Protein AF-A0A7X7GTF4-F1 (afdb_monomer_lite)

Secondary structure (DSSP, 8-state):
------------S---SSS--EEPPEEEEPPEEPPSS-SEEEEEEEEEPSSSS-TT-EEEEEEEEESSSSSS--TTTEEEEEEEEPPPPPPPPPPPPPPSSS-PPPPPPPPPPPPPEEEEEEEEPSSSS-BTBEEEEEEEE-SS-SSS--TTTB-GGG-EEEEPPPTT---EEEEEEE-SS-EETTS--SHHHHHHHHHH-TT--SSS-EEE---BTTTBBS-SSTT-TTGGGG-BS-SSPSS-EEEPTTSS-EEEE--TTS---SSPP-

Radius of gyration: 28.58 Å; chains: 1; bounding box: 75×32×93 Å

Structure (mmCIF, N/CA/C/O backbone):
data_AF-A0A7X7GTF4-F1
#
_entry.id   AF-A0A7X7GTF4-F1
#
loop_
_atom_site.group_PDB
_atom_site.id
_atom_site.type_symbol
_atom_site.label_atom_id
_atom_site.label_alt_id
_atom_site.label_comp_id
_atom_site.label_asym_id
_atom_site.label_entity_id
_atom_site.label_seq_id
_atom_site.pdbx_PDB_ins_code
_atom_site.Cartn_x
_atom_site.Cartn_y
_atom_site.Cartn_z
_atom_site.occupancy
_atom_site.B_iso_or_equiv
_atom_site.auth_seq_id
_atom_site.auth_comp_id
_atom_site.auth_asym_id
_atom_site.auth_atom_id
_atom_site.pdbx_PDB_model_num
ATOM 1 N N . MET A 1 1 ? 23.793 -2.314 -35.930 1.00 30.36 1 MET A N 1
ATOM 2 C CA . MET A 1 1 ? 24.757 -3.286 -35.386 1.00 30.36 1 MET A CA 1
ATOM 3 C C . MET A 1 1 ? 24.961 -2.958 -33.919 1.00 30.36 1 MET A C 1
ATOM 5 O O . MET A 1 1 ? 25.617 -1.978 -33.615 1.00 30.36 1 MET A O 1
ATOM 9 N N . PHE A 1 2 ? 24.317 -3.726 -33.046 1.00 20.95 2 PHE A N 1
ATOM 10 C CA . PHE A 1 2 ? 24.763 -4.007 -31.685 1.00 20.95 2 PHE A CA 1
ATOM 11 C C . PHE A 1 2 ? 24.540 -5.509 -31.538 1.00 20.95 2 PHE A C 1
ATOM 13 O O . PHE A 1 2 ? 23.441 -6.009 -31.774 1.00 20.95 2 PHE A O 1
ATOM 20 N N . GLU A 1 3 ? 25.636 -6.225 -31.338 1.00 23.77 3 GLU A N 1
ATOM 21 C CA . GLU A 1 3 ? 25.703 -7.678 -31.349 1.00 23.77 3 GLU A CA 1
ATOM 22 C C . GLU A 1 3 ? 25.545 -8.156 -29.903 1.00 23.77 3 GLU A C 1
ATOM 24 O O . GLU A 1 3 ? 26.458 -8.017 -29.095 1.00 23.77 3 GLU A O 1
ATOM 29 N N . ALA A 1 4 ? 24.364 -8.670 -29.560 1.00 26.14 4 ALA A N 1
ATOM 30 C CA . ALA A 1 4 ? 24.129 -9.361 -28.298 1.00 26.14 4 ALA A CA 1
ATOM 31 C C . ALA A 1 4 ? 24.465 -10.844 -28.497 1.00 26.14 4 ALA A C 1
ATOM 33 O O . ALA A 1 4 ? 23.614 -11.648 -28.877 1.00 26.14 4 ALA A O 1
ATOM 34 N N . ARG A 1 5 ? 25.732 -11.207 -28.285 1.00 28.05 5 ARG A N 1
ATOM 35 C CA . ARG A 1 5 ? 26.107 -12.604 -28.055 1.00 28.05 5 ARG A CA 1
ATOM 36 C C . ARG A 1 5 ? 25.935 -12.898 -26.569 1.00 28.05 5 ARG A C 1
ATOM 38 O O . ARG A 1 5 ? 26.723 -12.442 -25.755 1.00 28.05 5 ARG A O 1
ATOM 45 N N . ASP A 1 6 ? 24.871 -13.635 -26.279 1.00 36.72 6 ASP A N 1
ATOM 46 C CA . ASP A 1 6 ? 24.746 -14.601 -25.186 1.00 36.72 6 ASP A CA 1
ATOM 47 C C . ASP A 1 6 ? 25.194 -14.144 -23.779 1.00 36.72 6 ASP A C 1
ATOM 49 O O . ASP A 1 6 ? 26.299 -14.421 -23.318 1.00 36.72 6 ASP A O 1
ATOM 53 N N . VAL A 1 7 ? 24.276 -13.490 -23.059 1.00 29.81 7 VAL A N 1
ATOM 54 C CA . VAL A 1 7 ? 24.236 -13.518 -21.588 1.00 29.81 7 VAL A CA 1
ATOM 55 C C . VAL A 1 7 ? 22.776 -13.611 -21.145 1.00 29.81 7 VAL A C 1
ATOM 57 O O . VAL A 1 7 ? 22.054 -12.620 -21.087 1.00 29.81 7 VAL A O 1
ATOM 60 N N . GLY A 1 8 ? 22.334 -14.843 -20.883 1.00 25.78 8 GLY A N 1
ATOM 61 C CA . GLY A 1 8 ? 21.305 -15.141 -19.885 1.00 25.78 8 GLY A CA 1
ATOM 62 C C . GLY A 1 8 ? 19.940 -14.479 -20.076 1.00 25.78 8 GLY A C 1
ATOM 63 O O . GLY A 1 8 ? 19.547 -13.648 -19.274 1.00 25.78 8 GLY A O 1
ATOM 64 N N . ARG A 1 9 ? 19.203 -14.906 -21.108 1.00 29.75 9 ARG A N 1
ATOM 65 C CA . ARG A 1 9 ? 17.731 -15.051 -21.130 1.00 29.75 9 ARG A CA 1
ATOM 66 C C . ARG A 1 9 ? 16.936 -14.038 -20.277 1.00 29.75 9 ARG A C 1
ATOM 68 O O . ARG A 1 9 ? 16.226 -14.406 -19.346 1.00 29.75 9 ARG A O 1
ATOM 75 N N . TRP A 1 10 ? 17.002 -12.773 -20.680 1.00 29.05 10 TRP A N 1
ATOM 76 C CA . TRP A 1 10 ? 16.087 -11.714 -20.265 1.00 29.05 10 TRP A CA 1
ATOM 77 C C . TRP A 1 10 ? 14.745 -11.899 -20.979 1.00 29.05 10 TRP A C 1
ATOM 79 O O . TRP A 1 10 ? 14.624 -11.631 -22.172 1.00 29.05 10 TRP A O 1
ATOM 89 N N . LEU A 1 11 ? 13.731 -12.377 -20.264 1.00 26.45 11 LEU A N 1
ATOM 90 C CA . LEU A 1 11 ? 12.336 -12.322 -20.708 1.00 26.45 11 LEU A CA 1
ATOM 91 C C . LEU A 1 11 ? 11.678 -11.089 -20.077 1.00 26.45 11 LEU A C 1
ATOM 93 O O . LEU A 1 11 ? 10.788 -11.197 -19.244 1.00 26.45 11 LEU A O 1
ATOM 97 N N . ILE A 1 12 ? 12.118 -9.901 -20.495 1.00 33.06 12 ILE A N 1
ATOM 98 C CA . ILE A 1 12 ? 11.185 -8.777 -20.590 1.00 33.06 12 ILE A CA 1
ATOM 99 C C . ILE A 1 12 ? 10.509 -8.983 -21.942 1.00 33.06 12 ILE A C 1
ATOM 101 O O . ILE A 1 12 ? 11.149 -8.865 -22.988 1.00 33.06 12 ILE A O 1
ATOM 105 N N . LEU A 1 13 ? 9.243 -9.400 -21.930 1.00 33.66 13 LEU A N 1
ATOM 106 C CA . LEU A 1 13 ? 8.426 -9.505 -23.136 1.00 33.66 13 LEU A CA 1
ATOM 107 C C . LEU A 1 13 ? 8.271 -8.110 -23.758 1.00 33.66 13 LEU A C 1
ATOM 109 O O . LEU A 1 13 ? 7.337 -7.393 -23.434 1.00 33.66 13 LEU A O 1
ATOM 113 N N . ALA A 1 14 ? 9.206 -7.731 -24.626 1.00 33.34 14 ALA A N 1
ATOM 114 C CA . ALA A 1 14 ? 8.952 -7.167 -25.948 1.00 33.34 14 ALA A CA 1
ATOM 115 C C . ALA A 1 14 ? 10.296 -6.869 -26.634 1.00 33.34 14 ALA A C 1
ATOM 117 O O . ALA A 1 14 ? 10.907 -5.820 -26.433 1.00 33.34 14 ALA A O 1
ATOM 118 N N . SER A 1 15 ? 10.763 -7.787 -27.484 1.00 31.58 15 SER A N 1
ATOM 119 C CA . SER A 1 15 ? 11.813 -7.466 -28.451 1.00 31.58 15 SER A CA 1
ATOM 120 C C . SER A 1 15 ? 11.228 -6.539 -29.523 1.00 31.58 15 SER A C 1
ATOM 122 O O . SER A 1 15 ? 10.494 -6.991 -30.402 1.00 31.58 15 SER A O 1
ATOM 124 N N . TRP A 1 16 ? 11.549 -5.248 -29.464 1.00 49.44 16 TRP A N 1
ATOM 125 C CA . TRP A 1 16 ? 11.202 -4.275 -30.502 1.00 49.44 16 TRP A CA 1
ATOM 126 C C . TRP A 1 16 ? 12.323 -4.188 -31.534 1.00 49.44 16 TRP A C 1
ATOM 128 O O . TRP A 1 16 ? 13.157 -3.287 -31.511 1.00 49.44 16 TRP A O 1
ATOM 138 N N . VAL A 1 17 ? 12.332 -5.142 -32.463 1.00 37.31 17 VAL A N 1
ATOM 139 C CA . VAL A 1 17 ? 13.038 -4.992 -33.739 1.00 37.31 17 VAL A CA 1
ATOM 140 C C . VAL A 1 17 ? 12.077 -5.396 -34.856 1.00 37.31 17 VAL A C 1
ATOM 142 O O . VAL A 1 17 ? 12.054 -6.541 -35.285 1.00 37.31 17 VAL A O 1
ATOM 145 N N . GLY A 1 18 ? 11.276 -4.431 -35.316 1.00 34.94 18 GLY A N 1
ATOM 146 C CA . GLY A 1 18 ? 10.534 -4.509 -36.577 1.00 34.94 18 GLY A CA 1
ATOM 147 C C . GLY A 1 18 ? 9.135 -5.144 -36.524 1.00 34.94 18 GLY A C 1
ATOM 148 O O . GLY A 1 18 ? 8.985 -6.331 -36.279 1.00 34.94 18 GLY A O 1
ATOM 149 N N . VAL A 1 19 ? 8.144 -4.337 -36.927 1.00 35.09 19 VAL A N 1
ATOM 150 C CA . VAL A 1 19 ? 6.783 -4.690 -37.392 1.00 35.09 19 VAL A CA 1
ATOM 151 C C . VAL A 1 19 ? 5.748 -5.113 -36.326 1.00 35.09 19 VAL A C 1
ATOM 153 O O . VAL A 1 19 ? 5.629 -6.275 -35.971 1.00 35.09 19 VAL A O 1
ATOM 156 N N . GLY A 1 20 ? 4.884 -4.168 -35.929 1.00 44.78 20 GLY A N 1
ATOM 157 C CA . GLY A 1 20 ? 3.447 -4.422 -35.714 1.00 44.78 20 GLY A CA 1
ATOM 158 C C . GLY A 1 20 ? 2.994 -5.337 -34.566 1.00 44.78 20 GLY A C 1
ATOM 159 O O . GLY A 1 20 ? 1.867 -5.830 -34.624 1.00 44.78 20 GLY A O 1
ATOM 160 N N . SER A 1 21 ? 3.808 -5.577 -33.541 1.00 44.19 21 SER A N 1
ATOM 161 C CA . SER A 1 21 ? 3.418 -6.447 -32.424 1.00 44.19 21 SER A CA 1
ATOM 162 C C . SER A 1 21 ? 2.367 -5.786 -31.521 1.00 44.19 21 SER A C 1
ATOM 164 O O . SER A 1 21 ? 2.626 -4.762 -30.892 1.00 44.19 21 SER A O 1
ATOM 166 N N . LEU A 1 22 ? 1.178 -6.391 -31.471 1.00 48.50 22 LEU A N 1
ATOM 167 C CA . LEU A 1 22 ? 0.089 -6.088 -30.540 1.00 48.50 22 LEU A CA 1
ATOM 168 C C . LEU A 1 22 ? 0.365 -6.792 -29.205 1.00 48.50 22 LEU A C 1
ATOM 170 O O . LEU A 1 22 ? 0.491 -8.016 -29.179 1.00 48.50 22 LEU A O 1
ATOM 174 N N . GLY A 1 23 ? 0.444 -6.042 -28.108 1.00 56.94 23 GLY A N 1
ATOM 175 C CA . GLY A 1 23 ? 0.658 -6.600 -26.770 1.00 56.94 23 GLY A CA 1
ATOM 176 C C . GLY A 1 23 ? -0.023 -5.770 -25.688 1.00 56.94 23 GLY A C 1
ATOM 177 O O . GLY A 1 23 ? -0.223 -4.569 -25.870 1.00 56.94 23 GLY A O 1
ATOM 178 N N . ALA A 1 24 ? -0.407 -6.421 -24.588 1.00 58.28 24 ALA A N 1
ATOM 179 C CA . ALA A 1 24 ? -0.880 -5.725 -23.397 1.00 58.28 24 ALA A CA 1
ATOM 180 C C . ALA A 1 24 ? 0.289 -4.967 -22.757 1.00 58.28 24 ALA A C 1
ATOM 182 O O . ALA A 1 24 ? 1.406 -5.488 -22.678 1.00 58.28 24 ALA A O 1
ATOM 183 N N . LEU A 1 25 ? 0.033 -3.735 -22.330 1.00 66.00 25 LEU A N 1
ATOM 184 C CA . LEU A 1 25 ? 1.039 -2.883 -21.717 1.00 66.00 25 LEU A CA 1
ATOM 185 C C . LEU A 1 25 ? 1.051 -3.137 -20.210 1.00 66.00 25 LEU A C 1
ATOM 187 O O . LEU A 1 25 ? -0.003 -3.102 -19.581 1.00 66.00 25 LEU A O 1
ATOM 191 N N . ALA A 1 26 ? 2.225 -3.414 -19.641 1.00 78.00 26 ALA A N 1
ATOM 192 C CA . ALA A 1 26 ? 2.364 -3.520 -18.194 1.00 78.00 26 ALA A CA 1
ATOM 193 C C . ALA A 1 26 ? 2.524 -2.120 -17.583 1.00 78.00 26 ALA A C 1
ATOM 195 O O . ALA A 1 26 ? 3.242 -1.286 -18.136 1.00 78.00 26 ALA A O 1
ATOM 196 N N . CYS A 1 27 ? 1.872 -1.868 -16.455 1.00 80.00 27 CYS A N 1
ATOM 197 C CA . CYS A 1 27 ? 1.752 -0.550 -15.839 1.00 80.00 27 CYS A CA 1
ATOM 198 C C . CYS A 1 27 ? 2.078 -0.626 -14.340 1.00 80.00 27 CYS A C 1
ATOM 200 O O . CYS A 1 27 ? 1.449 -1.418 -13.640 1.00 80.00 27 CYS A O 1
ATOM 202 N N . ASP A 1 28 ? 3.023 0.189 -13.857 1.00 77.75 28 ASP A N 1
ATOM 203 C CA . ASP A 1 28 ? 3.412 0.308 -12.439 1.00 77.75 28 ASP A CA 1
ATOM 204 C C . ASP A 1 28 ? 2.766 1.524 -11.769 1.00 77.75 28 ASP A C 1
ATOM 206 O O . ASP A 1 28 ? 2.879 2.628 -12.297 1.00 77.75 28 ASP A O 1
ATOM 210 N N . GLY A 1 29 ? 2.130 1.338 -10.613 1.00 67.06 29 GLY A N 1
ATOM 211 C CA . GLY A 1 29 ? 1.446 2.391 -9.858 1.00 67.06 29 GLY A CA 1
ATOM 212 C C . GLY A 1 29 ? 2.271 2.999 -8.727 1.00 67.06 29 GLY A C 1
ATOM 213 O O . GLY A 1 29 ? 3.091 2.330 -8.113 1.00 67.06 29 GLY A O 1
ATOM 214 N N . GLY A 1 30 ? 2.003 4.258 -8.375 1.00 54.78 30 GLY A N 1
ATOM 215 C CA . GLY A 1 30 ? 2.510 4.873 -7.142 1.00 54.78 30 GLY A CA 1
ATOM 216 C C . GLY A 1 30 ? 2.162 4.048 -5.892 1.00 54.78 30 GLY A C 1
ATOM 217 O O . GLY A 1 30 ? 1.051 3.525 -5.779 1.00 54.78 30 GLY A O 1
ATOM 218 N N . GLY A 1 31 ? 3.135 3.905 -4.985 1.00 54.25 31 GLY A N 1
ATOM 219 C CA . GLY A 1 31 ? 3.074 2.973 -3.855 1.00 54.25 31 GLY A CA 1
ATOM 220 C C . GLY A 1 31 ? 2.423 3.522 -2.587 1.00 54.25 31 GLY A C 1
ATOM 221 O O . GLY A 1 31 ? 2.340 4.733 -2.386 1.00 54.25 31 GLY A O 1
ATOM 222 N N . SER A 1 32 ? 1.998 2.601 -1.724 1.00 48.91 32 SER A N 1
ATOM 223 C CA . SER A 1 32 ? 1.589 2.862 -0.338 1.00 48.91 32 SER A CA 1
ATOM 224 C C . SER A 1 32 ? 2.811 2.792 0.592 1.00 48.91 32 SER A C 1
ATOM 226 O O . SER A 1 32 ? 3.724 2.002 0.347 1.00 48.91 32 SER A O 1
ATOM 228 N N . THR A 1 33 ? 2.845 3.615 1.644 1.00 42.22 33 THR A N 1
ATOM 229 C CA . THR A 1 33 ? 3.921 3.633 2.650 1.00 42.22 33 THR A CA 1
ATOM 230 C C . THR A 1 33 ? 3.725 2.513 3.676 1.00 42.22 33 THR A C 1
ATOM 232 O O . THR A 1 33 ? 2.715 2.515 4.377 1.00 42.22 33 THR A O 1
ATOM 235 N N . ALA A 1 34 ? 4.678 1.594 3.803 1.00 47.09 34 ALA A N 1
ATOM 236 C CA . ALA A 1 34 ? 4.890 0.811 5.019 1.00 47.09 34 ALA A CA 1
ATOM 237 C C . ALA A 1 34 ? 5.932 1.529 5.900 1.00 47.09 34 ALA A C 1
ATOM 239 O O . ALA A 1 34 ? 6.683 2.373 5.412 1.00 47.09 34 ALA A O 1
ATOM 240 N N . GLY A 1 35 ? 5.932 1.256 7.206 1.00 46.19 35 GLY A N 1
ATOM 241 C CA . GLY A 1 35 ? 6.913 1.830 8.132 1.00 46.19 35 GLY A CA 1
ATOM 242 C C . GLY A 1 35 ? 8.334 1.348 7.819 1.00 46.19 35 GLY A C 1
ATOM 243 O O . GLY A 1 35 ? 8.526 0.199 7.434 1.00 46.19 35 GLY A O 1
ATOM 244 N N . ASP A 1 36 ? 9.325 2.224 7.994 1.00 41.84 36 ASP A N 1
ATOM 245 C CA . ASP A 1 36 ? 10.739 2.027 7.617 1.00 41.84 36 ASP A CA 1
ATOM 246 C C . ASP A 1 36 ? 11.521 1.000 8.481 1.00 41.84 36 ASP A C 1
ATOM 248 O O . ASP A 1 36 ? 12.741 0.876 8.350 1.00 41.84 36 ASP A O 1
ATOM 252 N N . ASP A 1 37 ? 10.851 0.236 9.346 1.00 50.00 37 ASP A N 1
ATOM 253 C CA . ASP A 1 37 ? 11.477 -0.595 10.381 1.00 50.00 37 ASP A CA 1
ATOM 254 C C . ASP A 1 37 ? 11.196 -2.097 10.171 1.00 50.00 37 ASP A C 1
ATOM 256 O O . ASP A 1 37 ? 10.123 -2.496 9.723 1.00 50.00 37 ASP A O 1
ATOM 260 N N . ARG A 1 38 ? 12.164 -2.957 10.523 1.00 56.12 38 ARG A N 1
ATOM 261 C CA . ARG A 1 38 ? 11.975 -4.419 10.593 1.00 56.12 38 ARG A CA 1
ATOM 262 C C . ARG A 1 38 ? 11.149 -4.763 11.836 1.00 56.12 38 ARG A C 1
ATOM 264 O O . ARG A 1 38 ? 11.496 -4.288 12.912 1.00 56.12 38 ARG A O 1
ATOM 271 N N . GLY A 1 39 ? 10.135 -5.616 11.698 1.00 58.69 39 GLY A N 1
ATOM 272 C CA . GLY A 1 39 ? 9.408 -6.183 12.839 1.00 58.69 39 GLY A CA 1
ATOM 273 C C . GLY A 1 39 ? 7.946 -6.492 12.539 1.00 58.69 39 GLY A C 1
ATOM 274 O O . GLY A 1 39 ? 7.325 -5.818 11.718 1.00 58.69 39 GLY A O 1
ATOM 275 N N . ALA A 1 40 ? 7.389 -7.518 13.182 1.00 66.06 40 ALA A N 1
ATOM 276 C CA . ALA A 1 40 ? 5.951 -7.776 13.119 1.00 66.06 40 ALA A CA 1
ATOM 277 C C . ALA A 1 40 ? 5.207 -6.660 13.865 1.00 66.06 40 ALA A C 1
ATOM 279 O O . ALA A 1 40 ? 5.650 -6.235 14.927 1.00 66.06 40 ALA A O 1
ATOM 280 N N . ALA A 1 41 ? 4.088 -6.173 13.336 1.00 77.00 41 ALA A N 1
ATOM 281 C CA . ALA A 1 41 ? 3.225 -5.284 14.094 1.00 77.00 41 ALA A CA 1
ATOM 282 C C . ALA A 1 41 ? 2.613 -6.073 15.248 1.00 77.00 41 ALA A C 1
ATOM 284 O O . ALA A 1 41 ? 1.871 -7.034 15.033 1.00 77.00 41 ALA A O 1
ATOM 285 N N . LEU A 1 42 ? 2.927 -5.655 16.468 1.00 80.50 42 LEU A N 1
ATOM 286 C CA . LEU A 1 42 ? 2.328 -6.191 17.673 1.00 80.50 42 LEU A CA 1
ATOM 287 C C . LEU A 1 42 ? 1.385 -5.171 18.285 1.00 80.50 42 LEU A C 1
ATOM 289 O O . LEU A 1 42 ? 1.566 -3.952 18.193 1.00 80.50 42 LEU A O 1
ATOM 293 N N . LEU A 1 43 ? 0.363 -5.714 18.930 1.00 84.62 43 LEU A N 1
ATOM 294 C CA . LEU A 1 43 ? -0.637 -4.961 19.653 1.00 84.62 43 LEU A CA 1
ATOM 295 C C . LEU A 1 43 ? -0.761 -5.528 21.055 1.00 84.62 43 LEU A C 1
ATOM 297 O O . LEU A 1 43 ? -0.868 -6.738 21.244 1.00 84.62 43 LEU A O 1
ATOM 301 N N . ALA A 1 44 ? -0.793 -4.626 22.026 1.00 81.94 44 ALA A N 1
ATOM 302 C CA . ALA A 1 44 ? -1.106 -4.946 23.404 1.00 81.94 44 ALA A CA 1
ATOM 303 C C . ALA A 1 44 ? -2.287 -4.089 23.851 1.00 81.94 44 ALA A C 1
ATOM 305 O O . ALA A 1 44 ? -2.260 -2.861 23.743 1.00 81.94 44 ALA A O 1
ATOM 306 N N . SER A 1 45 ? -3.321 -4.739 24.371 1.00 82.19 45 SER A N 1
ATOM 307 C CA . SER A 1 45 ? -4.493 -4.079 24.933 1.00 82.19 45 SER A CA 1
ATOM 308 C C . SER A 1 45 ? -4.566 -4.359 26.433 1.00 82.19 45 SER A C 1
ATOM 310 O O . SER A 1 45 ? -4.549 -5.522 26.837 1.00 82.19 45 SER A O 1
ATOM 312 N N . GLU A 1 46 ? -4.694 -3.319 27.253 1.00 85.12 46 GLU A N 1
ATOM 313 C CA . GLU A 1 46 ? -4.883 -3.438 28.703 1.00 85.12 46 GLU A CA 1
ATOM 314 C C . GLU A 1 46 ? -6.076 -2.604 29.185 1.00 85.12 46 GLU A C 1
ATOM 316 O O . GLU A 1 46 ? -6.291 -1.479 28.729 1.00 85.12 46 GLU A O 1
ATOM 321 N N . ALA A 1 47 ? -6.864 -3.164 30.103 1.00 80.56 47 ALA A N 1
ATOM 322 C CA . ALA A 1 47 ? -7.948 -2.429 30.740 1.00 80.56 47 ALA A CA 1
ATOM 323 C C . ALA A 1 47 ? -7.370 -1.357 31.678 1.00 80.56 47 ALA A C 1
ATOM 325 O O . ALA A 1 47 ? -6.409 -1.601 32.412 1.00 80.56 47 ALA A O 1
ATOM 326 N N . ILE A 1 48 ? -7.964 -0.167 31.657 1.00 84.69 48 ILE A N 1
ATOM 327 C CA . ILE A 1 48 ? -7.662 0.931 32.572 1.00 84.69 48 ILE A CA 1
ATOM 328 C C . ILE A 1 48 ? -8.720 0.921 33.670 1.00 84.69 48 ILE A C 1
ATOM 330 O O . ILE A 1 48 ? -9.904 1.122 33.406 1.00 84.69 48 ILE A O 1
ATOM 334 N N . GLU A 1 49 ? -8.284 0.726 34.909 1.00 84.94 49 GLU A N 1
ATOM 335 C CA . GLU A 1 49 ? -9.158 0.838 36.076 1.00 84.94 49 GLU A CA 1
ATOM 336 C C . GLU A 1 49 ? -9.648 2.285 36.280 1.00 84.94 49 GLU A C 1
ATOM 338 O O . GLU A 1 49 ? -8.921 3.233 35.949 1.00 84.94 49 GLU A O 1
ATOM 343 N N . PRO A 1 50 ? -10.845 2.485 36.866 1.00 84.81 50 PRO A N 1
ATOM 344 C CA . PRO A 1 50 ? -11.338 3.807 37.236 1.00 84.81 50 PRO A CA 1
ATOM 345 C C . PRO A 1 50 ? -10.313 4.606 38.048 1.00 84.81 50 PRO A C 1
ATOM 347 O O . PRO A 1 50 ? -9.823 4.162 39.090 1.00 84.81 50 PRO A O 1
ATOM 350 N N . GLY A 1 51 ? -9.980 5.805 37.577 1.00 83.88 51 GLY A N 1
ATOM 351 C CA . GLY A 1 51 ? -8.939 6.618 38.188 1.00 83.88 51 GLY A CA 1
ATOM 352 C C . GLY A 1 51 ? -8.634 7.905 37.431 1.00 83.88 51 GLY A C 1
ATOM 353 O O . GLY A 1 51 ? -9.453 8.429 36.686 1.00 83.88 51 GLY A O 1
ATOM 354 N N . ALA A 1 52 ? -7.428 8.434 37.646 1.00 85.19 52 ALA A N 1
ATOM 355 C CA . ALA A 1 52 ? -7.026 9.740 37.120 1.00 85.19 52 ALA A CA 1
ATOM 356 C C . ALA A 1 52 ? -6.936 9.797 35.583 1.00 85.19 52 ALA A C 1
ATOM 358 O O . ALA A 1 52 ? -7.091 10.874 35.016 1.00 85.19 52 ALA A O 1
ATOM 359 N N . THR A 1 53 ? -6.678 8.663 34.923 1.00 85.44 53 THR A N 1
ATOM 360 C CA . THR A 1 53 ? -6.614 8.574 33.454 1.00 85.44 53 THR A CA 1
ATOM 361 C C . THR A 1 53 ? -8.008 8.491 32.839 1.00 85.44 53 THR A C 1
ATOM 363 O O . THR A 1 53 ? -8.312 9.245 31.923 1.00 85.44 53 THR A O 1
ATOM 366 N N . CYS A 1 54 ? -8.853 7.599 33.363 1.00 81.88 54 CYS A N 1
ATOM 367 C CA . CYS A 1 54 ? -10.247 7.449 32.961 1.00 81.88 54 CYS A CA 1
ATOM 368 C C . CYS A 1 54 ? -11.115 7.307 34.214 1.00 81.88 54 CYS A C 1
ATOM 370 O O . CYS A 1 54 ? -10.981 6.330 34.953 1.00 81.88 54 CYS A O 1
ATOM 372 N N . SER A 1 55 ? -12.012 8.262 34.456 1.00 84.31 55 SER A N 1
ATOM 373 C CA . SER A 1 55 ? -12.847 8.327 35.665 1.00 84.31 55 SER A CA 1
ATOM 374 C C . SER A 1 55 ? -13.797 7.135 35.815 1.00 84.31 55 SER A C 1
ATOM 376 O O . SER A 1 55 ? -14.022 6.678 36.932 1.00 84.31 55 SER A O 1
ATOM 378 N N . ALA A 1 56 ? -14.287 6.587 34.701 1.00 79.44 56 ALA A N 1
ATOM 379 C CA . ALA A 1 56 ? -15.127 5.387 34.639 1.00 79.44 56 ALA A CA 1
ATOM 380 C C . ALA A 1 56 ? -14.365 4.135 34.148 1.00 79.44 56 ALA A C 1
ATOM 382 O O . ALA A 1 56 ? -14.966 3.165 33.682 1.00 79.44 56 ALA A O 1
ATOM 383 N N . GLY A 1 57 ? -13.031 4.159 34.225 1.00 81.69 57 GLY A N 1
ATOM 384 C CA . GLY A 1 57 ? -12.181 3.153 33.594 1.00 81.69 57 GLY A CA 1
ATOM 385 C C . GLY A 1 57 ? -12.208 3.255 32.066 1.00 81.69 57 GLY A C 1
ATOM 386 O O . GLY A 1 57 ? -12.793 4.178 31.492 1.00 81.69 57 GLY A O 1
ATOM 387 N N . GLY A 1 58 ? -11.524 2.342 31.393 1.00 82.12 58 GLY A N 1
ATOM 388 C CA . GLY A 1 58 ? -11.386 2.379 29.943 1.00 82.12 58 GLY A CA 1
ATOM 389 C C . GLY A 1 58 ? -10.458 1.298 29.409 1.00 82.12 58 GLY A C 1
ATOM 390 O O . GLY A 1 58 ? -10.199 0.302 30.079 1.00 82.12 58 GLY A O 1
ATOM 391 N N . GLN A 1 59 ? -9.915 1.523 28.220 1.00 83.94 59 GLN A N 1
ATOM 392 C CA . GLN A 1 59 ? -8.983 0.636 27.539 1.00 83.94 59 GLN A CA 1
ATOM 393 C C . GLN A 1 59 ? -7.766 1.432 27.054 1.00 83.94 59 GLN A C 1
ATOM 395 O O . GLN A 1 59 ? -7.908 2.494 26.447 1.00 83.94 59 GLN A O 1
ATOM 400 N N . ARG A 1 60 ? -6.558 0.911 27.283 1.00 84.12 60 ARG A N 1
ATOM 401 C CA . ARG A 1 60 ? -5.331 1.371 26.625 1.00 84.12 60 ARG A CA 1
ATOM 402 C C . ARG A 1 60 ? -4.947 0.367 25.550 1.00 84.12 60 ARG A C 1
ATOM 404 O O . ARG A 1 60 ? -4.903 -0.838 25.803 1.00 84.12 60 ARG A O 1
ATOM 411 N N . VAL A 1 61 ? -4.634 0.871 24.364 1.00 84.62 61 VAL A N 1
ATOM 412 C CA . VAL A 1 61 ? -4.079 0.086 23.264 1.00 84.62 61 VAL A CA 1
ATOM 413 C C . VAL A 1 61 ? -2.729 0.661 22.896 1.00 84.62 61 VAL A C 1
ATOM 415 O O . VAL A 1 61 ? -2.601 1.859 22.651 1.00 84.62 61 VAL A O 1
ATOM 418 N N . ARG A 1 62 ? -1.727 -0.206 22.853 1.00 86.81 62 ARG A N 1
ATOM 419 C CA . ARG A 1 62 ? -0.389 0.109 22.371 1.00 86.81 62 ARG A CA 1
ATOM 420 C C . ARG A 1 62 ? -0.138 -0.689 21.108 1.00 86.81 62 ARG A C 1
ATOM 422 O O . ARG A 1 62 ? -0.430 -1.884 21.072 1.00 86.81 62 ARG A O 1
ATOM 429 N N . ALA A 1 63 ? 0.393 -0.018 20.097 1.00 83.44 63 ALA A N 1
ATOM 430 C CA . ALA A 1 63 ? 0.846 -0.630 18.864 1.00 83.44 63 ALA A CA 1
ATOM 431 C C . ALA A 1 63 ? 2.316 -0.304 18.642 1.00 83.44 63 ALA A C 1
ATOM 433 O O . ALA A 1 63 ? 2.781 0.805 18.928 1.00 83.44 63 ALA A O 1
ATOM 434 N N . GLY A 1 64 ? 3.040 -1.269 18.106 1.00 81.75 64 GLY A N 1
ATOM 435 C CA . GLY A 1 64 ? 4.446 -1.116 17.788 1.00 81.75 64 GLY A CA 1
ATOM 436 C C . GLY A 1 64 ? 4.928 -2.217 16.868 1.00 81.75 64 GLY A C 1
ATOM 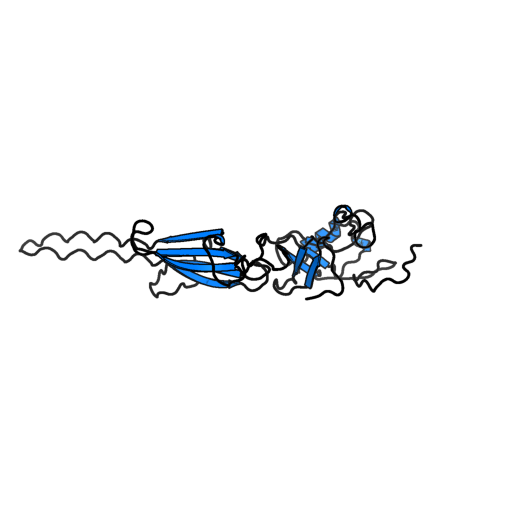437 O O . GLY A 1 64 ? 4.145 -3.049 16.414 1.00 81.75 64 GLY A O 1
ATOM 438 N N . LEU A 1 65 ? 6.219 -2.184 16.570 1.00 78.69 65 LEU A N 1
ATOM 439 C CA . LEU A 1 65 ? 6.879 -3.209 15.773 1.00 78.69 65 LEU A CA 1
ATOM 440 C C . LEU A 1 65 ? 7.784 -4.017 16.695 1.00 78.69 65 LEU A C 1
ATOM 442 O O . LEU A 1 65 ? 8.603 -3.414 17.379 1.00 78.69 65 LEU A O 1
ATOM 446 N N . ASP A 1 66 ? 7.666 -5.339 16.640 1.00 82.12 66 ASP A N 1
ATOM 447 C CA . ASP A 1 66 ? 8.573 -6.298 17.270 1.00 82.12 66 ASP A CA 1
ATOM 448 C C . ASP A 1 66 ? 9.936 -6.241 16.581 1.00 82.12 66 ASP A C 1
ATOM 450 O O . ASP A 1 66 ? 10.223 -6.967 15.621 1.00 82.12 66 ASP A O 1
ATOM 454 N N . ARG A 1 67 ? 10.752 -5.279 17.000 1.00 78.50 67 ARG A N 1
ATOM 455 C CA . ARG A 1 67 ? 12.064 -5.009 16.415 1.00 78.50 67 ARG A CA 1
ATOM 456 C C . ARG A 1 67 ? 13.069 -6.065 16.841 1.00 78.50 67 ARG A C 1
ATOM 458 O O . ARG A 1 67 ? 14.057 -6.277 16.129 1.00 78.50 67 ARG A O 1
ATOM 465 N N . ASN A 1 68 ? 12.859 -6.681 18.001 1.00 80.00 68 ASN A N 1
ATOM 466 C CA . ASN A 1 68 ? 13.792 -7.634 18.583 1.00 80.00 68 ASN A CA 1
ATOM 467 C C . ASN A 1 68 ? 13.467 -9.106 18.217 1.00 80.00 68 ASN A C 1
ATOM 469 O O . ASN A 1 68 ? 14.360 -9.958 18.289 1.00 80.00 68 ASN A O 1
ATOM 473 N N . GLY A 1 69 ? 12.258 -9.373 17.715 1.00 78.75 69 GLY A N 1
ATOM 474 C CA . GLY A 1 69 ? 11.788 -10.658 17.201 1.00 78.75 69 GLY A CA 1
ATOM 475 C C . GLY A 1 69 ? 11.361 -11.662 18.274 1.00 78.75 69 GLY A C 1
ATOM 476 O O . GLY A 1 69 ? 11.424 -12.868 18.008 1.00 78.75 69 GLY A O 1
ATOM 477 N N . ASP A 1 70 ? 11.003 -11.217 19.477 1.00 83.88 70 ASP A N 1
ATOM 478 C CA . ASP A 1 70 ? 10.618 -12.083 20.596 1.00 83.88 70 ASP A CA 1
ATOM 479 C C . ASP A 1 70 ? 9.102 -12.295 20.744 1.00 83.88 70 ASP A C 1
ATOM 481 O O . ASP A 1 70 ? 8.674 -13.058 21.614 1.00 83.88 70 ASP A O 1
ATOM 485 N N . ALA A 1 71 ? 8.314 -11.725 19.828 1.00 81.44 71 ALA A N 1
ATOM 486 C CA . ALA A 1 71 ? 6.861 -11.809 19.765 1.00 81.44 71 ALA A CA 1
ATOM 487 C C . ALA A 1 71 ? 6.118 -11.166 20.953 1.00 81.44 71 ALA A C 1
ATOM 489 O O . ALA A 1 71 ? 4.930 -11.446 21.151 1.00 81.44 71 ALA A O 1
ATOM 490 N N . GLU A 1 72 ? 6.766 -10.279 21.710 1.00 85.75 72 GLU A N 1
ATOM 491 C CA . GLU A 1 72 ? 6.136 -9.458 22.745 1.00 85.75 72 GLU A CA 1
ATOM 492 C C . GLU A 1 72 ? 6.296 -7.965 22.429 1.00 85.75 72 GLU A C 1
ATOM 494 O O . GLU A 1 72 ? 7.329 -7.539 21.943 1.00 85.75 72 GLU A O 1
ATOM 499 N N . LEU A 1 73 ? 5.270 -7.145 22.705 1.00 86.38 73 LEU A N 1
ATOM 500 C CA . LEU A 1 73 ? 5.376 -5.692 22.525 1.00 86.38 73 LEU A CA 1
ATOM 501 C C . LEU A 1 73 ? 5.966 -5.057 23.789 1.00 86.38 73 LEU A C 1
ATOM 503 O O . LEU A 1 73 ? 5.245 -4.894 24.782 1.00 86.38 73 LEU A O 1
ATOM 507 N N . GLN A 1 74 ? 7.241 -4.665 23.760 1.00 89.00 74 GLN A N 1
ATOM 508 C CA . GLN A 1 74 ? 7.855 -3.932 24.876 1.00 89.00 74 GLN A CA 1
ATOM 509 C C . GLN A 1 74 ? 7.661 -2.415 24.761 1.00 89.00 74 GLN A C 1
ATOM 511 O O . GLN A 1 74 ? 7.318 -1.881 23.709 1.00 89.00 74 GLN A O 1
ATOM 516 N N . GLU A 1 75 ? 7.883 -1.690 25.864 1.00 85.38 75 GLU A N 1
ATOM 517 C CA . GLU A 1 75 ? 7.665 -0.235 25.931 1.00 85.38 75 GLU A CA 1
ATOM 518 C C . GLU A 1 75 ? 8.508 0.567 24.928 1.00 85.38 75 GLU A C 1
ATOM 520 O O . GLU A 1 75 ? 8.050 1.596 24.437 1.00 85.38 75 GLU A O 1
ATOM 525 N N . ASP A 1 76 ? 9.716 0.111 24.599 1.00 83.81 76 ASP A N 1
ATOM 526 C CA . ASP A 1 76 ? 10.598 0.755 23.619 1.00 83.81 76 ASP A CA 1
ATOM 527 C C . ASP A 1 76 ? 10.209 0.471 22.158 1.00 83.81 76 ASP A C 1
ATOM 529 O O . ASP A 1 76 ? 10.671 1.147 21.231 1.00 83.81 76 ASP A O 1
ATOM 533 N N . GLU A 1 77 ? 9.310 -0.482 21.942 1.00 85.19 77 GLU A N 1
ATOM 534 C CA . GLU A 1 77 ? 8.779 -0.840 20.631 1.00 85.19 77 GLU A CA 1
ATOM 535 C C . GLU A 1 77 ? 7.475 -0.114 20.289 1.00 85.19 77 GLU A C 1
ATOM 537 O O . GLU A 1 77 ? 7.106 -0.021 19.114 1.00 85.19 77 GLU A O 1
ATOM 542 N N . VAL A 1 78 ? 6.810 0.465 21.294 1.00 86.12 78 VAL A N 1
ATOM 543 C CA . VAL A 1 78 ? 5.553 1.203 21.141 1.00 86.12 78 VAL A CA 1
ATOM 544 C C . VAL A 1 78 ? 5.773 2.459 20.300 1.00 86.12 78 VAL A C 1
ATOM 546 O O . VAL A 1 78 ? 6.510 3.373 20.673 1.00 86.12 78 VAL A O 1
ATOM 549 N N . THR A 1 79 ? 5.089 2.534 19.162 1.00 77.00 79 THR A N 1
ATOM 550 C CA . THR A 1 79 ? 5.083 3.711 18.280 1.00 77.00 79 THR A CA 1
ATOM 551 C C . THR A 1 79 ? 3.763 4.471 18.338 1.00 77.00 79 THR A C 1
ATOM 553 O O . THR A 1 79 ? 3.721 5.652 17.987 1.00 77.00 79 THR A O 1
ATOM 556 N N . GLN A 1 80 ? 2.693 3.820 18.797 1.00 76.69 80 GLN A N 1
ATOM 557 C CA . GLN A 1 80 ? 1.372 4.412 18.959 1.00 76.69 80 GLN A CA 1
ATOM 558 C C . GLN A 1 80 ? 0.741 3.957 20.272 1.00 76.69 80 GLN A C 1
ATOM 560 O O . GLN A 1 80 ? 0.795 2.782 20.633 1.00 76.69 80 GLN A O 1
ATOM 565 N N . GLU A 1 81 ? 0.091 4.891 20.958 1.00 84.81 81 GLU A N 1
ATOM 566 C CA . GLU A 1 81 ? -0.715 4.617 22.142 1.00 84.81 81 GLU A CA 1
ATOM 567 C C . GLU A 1 81 ? -2.050 5.350 22.022 1.00 84.81 81 GLU A C 1
ATOM 569 O O . GLU A 1 81 ? -2.097 6.536 21.686 1.00 84.81 81 GLU A O 1
ATOM 574 N N . ILE A 1 82 ? -3.135 4.634 22.301 1.00 81.81 82 ILE A N 1
ATOM 575 C CA . ILE A 1 82 ? -4.499 5.151 22.301 1.00 81.81 82 ILE A CA 1
ATOM 576 C C . ILE A 1 82 ? -5.121 4.807 23.648 1.00 81.81 82 ILE A C 1
ATOM 578 O O . ILE A 1 82 ? -5.080 3.660 24.092 1.00 81.81 82 ILE A O 1
ATOM 582 N N . VAL A 1 83 ? -5.719 5.806 24.288 1.00 83.06 83 VAL A N 1
ATOM 583 C CA . VAL A 1 83 ? -6.489 5.642 25.521 1.00 83.06 83 VAL A CA 1
ATOM 584 C C . VAL A 1 83 ? -7.948 5.958 25.219 1.00 83.06 83 VAL A C 1
ATOM 586 O O . VAL A 1 83 ? -8.272 7.065 24.791 1.00 83.06 83 VAL A O 1
ATOM 589 N N . LEU A 1 84 ? -8.815 4.977 25.447 1.00 78.69 84 LEU A N 1
ATOM 590 C CA . LEU A 1 84 ? -10.263 5.055 25.283 1.00 78.69 84 LEU A CA 1
ATOM 591 C C . LEU A 1 84 ? -10.887 5.023 26.675 1.00 78.69 84 LEU A C 1
ATOM 593 O O . LEU A 1 84 ? -10.767 4.022 27.373 1.00 78.69 84 LEU A O 1
ATOM 597 N N . CYS A 1 85 ? -11.534 6.104 27.099 1.00 81.31 85 CYS A N 1
ATOM 598 C CA . CYS A 1 85 ? -12.243 6.133 28.378 1.00 81.31 85 CYS A CA 1
ATOM 599 C C . CYS A 1 85 ? -13.730 5.816 28.186 1.00 81.31 85 CYS A C 1
ATOM 601 O O . CYS A 1 85 ? -14.323 6.213 27.182 1.00 81.31 85 CYS A O 1
ATOM 603 N N . ASN A 1 86 ? -14.329 5.132 29.161 1.00 76.81 86 ASN A N 1
ATOM 604 C CA . ASN A 1 86 ? -15.771 4.890 29.192 1.00 76.81 86 ASN A CA 1
ATOM 605 C C . ASN A 1 86 ? -16.543 6.178 29.512 1.00 76.81 86 ASN A C 1
ATOM 607 O O . ASN A 1 86 ? -16.020 7.082 30.171 1.00 76.81 86 ASN A O 1
ATOM 611 N N . GLY A 1 87 ? -17.806 6.235 29.079 1.00 68.50 87 GLY A N 1
ATOM 612 C CA . GLY A 1 87 ? -18.726 7.301 29.470 1.00 68.50 87 GLY A CA 1
ATOM 613 C C . GLY A 1 87 ? -19.014 7.267 30.972 1.00 68.50 87 GLY A C 1
ATOM 614 O O . GLY A 1 87 ? -19.242 6.202 31.545 1.00 68.50 87 GLY A O 1
ATOM 615 N N . GLU A 1 88 ? -19.004 8.436 31.616 1.00 72.62 88 GLU A N 1
ATOM 616 C CA . GLU A 1 88 ? -19.415 8.545 33.016 1.00 72.62 88 GLU A CA 1
ATOM 617 C C . GLU A 1 88 ? -20.898 8.189 33.169 1.00 72.62 88 GLU A C 1
ATOM 619 O O . GLU A 1 88 ? -21.717 8.445 32.283 1.00 72.62 88 GLU A O 1
ATOM 624 N N . GLU A 1 89 ? -21.253 7.604 34.312 1.00 66.19 89 GLU A N 1
ATOM 625 C CA . GLU A 1 89 ? -22.651 7.397 34.671 1.00 66.19 89 GLU A CA 1
ATOM 626 C C . GLU A 1 89 ? -23.380 8.746 34.698 1.00 66.19 89 GLU A C 1
ATOM 628 O O . GLU A 1 89 ? -22.907 9.705 35.316 1.00 66.19 89 GLU A O 1
ATOM 633 N N . GLY A 1 90 ? -24.535 8.828 34.028 1.00 61.56 90 GLY A N 1
ATOM 634 C CA . GLY A 1 90 ? -25.342 10.043 34.040 1.00 61.56 90 GLY A CA 1
ATOM 635 C C . GLY A 1 90 ? -25.707 10.458 35.473 1.00 61.56 90 GLY A C 1
ATOM 636 O O . GLY A 1 90 ? -25.872 9.596 36.343 1.00 61.56 90 GLY A O 1
ATOM 637 N N . PRO A 1 91 ? -25.856 11.767 35.753 1.00 63.00 91 PRO A N 1
ATOM 638 C CA . PRO A 1 91 ? -26.223 12.225 37.086 1.00 63.00 91 PRO A CA 1
ATOM 639 C C . PRO A 1 91 ? -27.516 11.543 37.541 1.00 63.00 91 PRO A C 1
ATOM 641 O O . PRO A 1 91 ? -28.466 11.407 36.768 1.00 63.00 91 PRO A O 1
ATOM 644 N N . GLN A 1 92 ? -27.552 11.127 38.809 1.00 62.66 92 GLN A N 1
ATOM 645 C CA . GLN A 1 92 ? -28.763 10.590 39.419 1.00 62.66 92 GLN A CA 1
ATOM 646 C C . GLN A 1 92 ? -29.909 11.595 39.237 1.00 62.66 92 GLN A C 1
ATOM 648 O O . GLN A 1 92 ? -29.738 12.789 39.509 1.00 62.66 92 GLN A O 1
ATOM 653 N N . GLY A 1 93 ? -31.073 11.122 38.775 1.00 61.19 93 GLY A N 1
ATOM 654 C CA . GLY A 1 93 ? -32.256 11.967 38.662 1.00 61.19 93 GLY A CA 1
ATOM 655 C C . GLY A 1 93 ? -32.575 12.632 40.003 1.00 61.19 93 GLY A C 1
ATOM 656 O O . GLY A 1 93 ? -32.407 12.023 41.062 1.00 61.19 93 GLY A O 1
ATOM 657 N N . SER A 1 94 ? -33.024 13.889 39.970 1.00 57.88 94 SER A N 1
ATOM 658 C CA . SER A 1 94 ? -33.458 14.595 41.180 1.00 57.88 94 SER A CA 1
ATOM 659 C C . SER A 1 94 ? -34.479 13.754 41.948 1.00 57.88 94 SER A C 1
ATOM 661 O O . SER A 1 94 ? -35.363 13.153 41.332 1.00 57.88 94 SER A O 1
ATOM 663 N N . SER A 1 95 ? -34.373 13.718 43.279 1.00 64.75 95 SER A N 1
ATOM 664 C CA . SER A 1 95 ? -35.393 13.103 44.130 1.00 64.75 95 SER A CA 1
ATOM 665 C C . SER A 1 95 ? -36.769 13.701 43.826 1.00 64.75 95 SER A C 1
ATOM 667 O O . SER A 1 95 ? -36.891 14.901 43.563 1.00 64.75 95 SER A O 1
ATOM 669 N N . GLY A 1 96 ? -37.805 12.859 43.824 1.00 57.91 96 GLY A N 1
ATOM 670 C CA . GLY A 1 96 ? -39.179 13.334 43.666 1.00 57.91 96 GLY A CA 1
ATOM 671 C C . GLY A 1 96 ? -39.561 14.312 44.782 1.00 57.91 96 GLY A C 1
ATOM 672 O O . GLY A 1 96 ? -39.044 14.222 45.898 1.00 57.91 96 GLY A O 1
ATOM 673 N N . GLU A 1 97 ? -40.466 15.254 44.497 1.00 64.31 97 GLU A N 1
ATOM 674 C CA . GLU A 1 97 ? -41.008 16.138 45.536 1.00 64.31 97 GLU A CA 1
ATOM 675 C C . GLU A 1 97 ? -41.633 15.300 46.673 1.00 64.31 97 GLU A C 1
ATOM 677 O O . GLU A 1 97 ? -42.363 14.344 46.390 1.00 64.31 97 GLU A O 1
ATOM 682 N N . PRO A 1 98 ? -41.382 15.633 47.956 1.00 63.53 98 PRO A N 1
ATOM 683 C CA . PRO A 1 98 ? -42.008 14.939 49.077 1.00 63.53 98 PRO A CA 1
ATOM 684 C C . PRO A 1 98 ? -43.539 14.991 48.972 1.00 63.53 98 PRO A C 1
ATOM 686 O O . PRO A 1 98 ? -44.127 16.067 48.839 1.00 63.53 98 PRO A O 1
ATOM 689 N N . GLY A 1 99 ? -44.196 13.832 49.057 1.00 58.59 99 GLY A N 1
ATOM 690 C CA . GLY A 1 99 ? -45.656 13.758 49.126 1.00 58.59 99 GLY A CA 1
ATOM 691 C C . GLY A 1 99 ? -46.193 14.449 50.386 1.00 58.59 99 GLY A C 1
ATOM 692 O O . GLY A 1 99 ? -45.536 14.448 51.426 1.00 58.59 99 GLY A O 1
ATOM 693 N N . GLN A 1 100 ? -47.399 15.028 50.308 1.00 56.66 100 GLN A N 1
ATOM 694 C CA . GLN A 1 100 ? -47.984 15.849 51.384 1.00 56.66 100 GLN A CA 1
ATOM 695 C C . GLN A 1 100 ? -48.241 15.109 52.712 1.00 56.66 100 GLN A C 1
ATOM 697 O O . GLN A 1 100 ? -48.498 15.777 53.704 1.00 56.66 100 GLN A O 1
ATOM 702 N N . ASP A 1 101 ? -48.062 13.786 52.780 1.00 61.66 101 ASP A N 1
ATOM 703 C CA . ASP A 1 101 ? -48.084 13.011 54.023 1.00 61.66 101 ASP A CA 1
ATOM 704 C C . ASP A 1 101 ? -46.935 11.974 54.050 1.00 61.66 101 ASP A C 1
ATOM 706 O O . ASP A 1 101 ? -47.094 10.829 53.642 1.00 61.66 101 ASP A O 1
ATOM 710 N N . GLY A 1 102 ? -45.762 12.388 54.545 1.00 57.62 102 GLY A N 1
ATOM 711 C CA . GLY A 1 102 ? -44.793 11.536 55.255 1.00 57.62 102 GLY A CA 1
ATOM 712 C C . GLY A 1 102 ? -44.129 10.364 54.514 1.00 57.62 102 GLY A C 1
ATOM 713 O O . GLY A 1 102 ? -44.377 9.208 54.846 1.00 57.62 102 GLY A O 1
ATOM 714 N N . GLY A 1 103 ? -43.165 10.664 53.644 1.00 59.94 103 GLY A N 1
ATOM 715 C CA . GLY A 1 103 ? -42.113 9.742 53.202 1.00 59.94 103 GLY A CA 1
ATOM 716 C C . GLY A 1 103 ? -41.040 10.505 52.425 1.00 59.94 103 GLY A C 1
ATOM 717 O O . GLY A 1 103 ? -41.375 11.421 51.676 1.00 59.94 103 GLY A O 1
ATOM 718 N N . GLU A 1 104 ? -39.759 10.185 52.632 1.00 61.75 104 GLU A N 1
ATOM 719 C CA . GLU A 1 104 ? -38.704 10.633 51.713 1.00 61.75 104 GLU A CA 1
ATOM 720 C C . GLU A 1 104 ? -39.054 10.082 50.323 1.00 61.75 104 GLU A C 1
ATOM 722 O O . GLU A 1 104 ? -39.361 8.896 50.202 1.00 61.75 104 GLU A O 1
ATOM 727 N N . GLY A 1 105 ? -39.136 10.952 49.311 1.00 58.41 105 GLY A N 1
ATOM 728 C CA . GLY A 1 105 ? -39.496 10.532 47.957 1.00 58.41 105 GLY A CA 1
ATOM 729 C C . GLY A 1 105 ? -38.482 9.521 47.432 1.00 58.41 105 GLY A C 1
ATOM 730 O O . GLY A 1 105 ? -37.287 9.671 47.696 1.00 58.41 105 GLY A O 1
ATOM 731 N N . ASP A 1 106 ? -38.950 8.503 46.705 1.00 65.56 106 ASP A N 1
ATOM 732 C CA . ASP A 1 106 ? -38.056 7.513 46.108 1.00 65.56 106 ASP A CA 1
ATOM 733 C C . ASP A 1 106 ? -36.953 8.232 45.304 1.00 65.56 106 ASP A C 1
ATOM 735 O O . ASP A 1 106 ? -37.244 9.208 44.592 1.00 65.56 106 ASP A O 1
ATOM 739 N N . PRO A 1 107 ? -35.684 7.798 45.422 1.00 64.62 107 PRO A N 1
ATOM 740 C CA . PRO A 1 107 ? -34.607 8.328 44.605 1.00 64.62 107 PRO A CA 1
ATOM 741 C C . PRO A 1 107 ? -35.010 8.332 43.128 1.00 64.62 107 PRO A C 1
ATOM 743 O O . PRO A 1 107 ? -35.565 7.349 42.632 1.00 64.62 107 PRO A O 1
ATOM 746 N N . GLY A 1 108 ? -34.724 9.432 42.422 1.00 60.09 108 GLY A N 1
ATOM 747 C CA . GLY A 1 108 ? -34.924 9.487 40.977 1.00 60.09 108 GLY A CA 1
ATOM 748 C C . GLY A 1 108 ? -34.188 8.331 40.300 1.00 60.09 108 GLY A C 1
ATOM 749 O O . GLY A 1 108 ? -33.134 7.901 40.778 1.00 60.09 108 GLY A O 1
ATOM 750 N N . ALA A 1 109 ? -34.751 7.811 39.205 1.00 62.97 109 ALA A N 1
ATOM 751 C CA . ALA A 1 109 ? -34.105 6.751 38.442 1.00 62.97 109 ALA A CA 1
ATOM 752 C C . ALA A 1 109 ? -32.656 7.157 38.117 1.00 62.97 109 ALA A C 1
ATOM 754 O O . ALA A 1 109 ? -32.382 8.300 37.737 1.00 62.97 109 ALA A O 1
ATOM 755 N N . LYS A 1 110 ? -31.730 6.217 38.320 1.00 57.28 110 LYS A N 1
ATOM 756 C CA . LYS A 1 110 ? -30.337 6.350 37.891 1.00 57.28 110 LYS A CA 1
ATOM 757 C C . LYS A 1 110 ? -30.314 6.690 36.393 1.00 57.28 110 LYS A C 1
ATOM 759 O O . LYS A 1 110 ? -31.141 6.164 35.647 1.00 57.28 110 LYS A O 1
ATOM 764 N N . GLY A 1 111 ? -29.409 7.581 35.977 1.00 56.41 111 GLY A N 1
ATOM 765 C CA . GLY A 1 111 ? -29.195 7.862 34.556 1.00 56.41 111 GLY A CA 1
ATOM 766 C C . GLY A 1 111 ? -28.836 6.583 33.793 1.00 56.41 111 GLY A C 1
ATOM 767 O O . GLY A 1 111 ? -28.350 5.621 34.390 1.00 56.41 111 GLY A O 1
ATOM 768 N N . GLU A 1 112 ? -29.092 6.546 32.486 1.00 55.94 112 GLU A N 1
ATOM 769 C CA . GLU A 1 112 ? -28.645 5.425 31.650 1.00 55.94 112 GLU A CA 1
ATOM 770 C C . GLU A 1 112 ? -27.127 5.236 31.821 1.00 55.94 112 GLU A C 1
ATOM 772 O O . GLU A 1 112 ? -26.381 6.211 31.971 1.00 55.94 112 GLU A O 1
ATOM 777 N N . ALA A 1 113 ? -26.671 3.980 31.878 1.00 58.25 113 ALA A N 1
ATOM 778 C CA . ALA A 1 113 ? -25.241 3.702 31.878 1.00 58.25 113 ALA A CA 1
ATOM 779 C C . ALA A 1 113 ? -24.633 4.304 30.603 1.00 58.25 113 ALA A C 1
ATOM 781 O O . ALA A 1 113 ? -25.231 4.193 29.533 1.00 58.25 113 ALA A O 1
ATOM 782 N N . GLY A 1 114 ? -23.470 4.952 30.713 1.00 61.47 114 GLY A N 1
ATOM 783 C CA . GLY A 1 114 ? -22.729 5.370 29.526 1.00 61.47 114 GLY A CA 1
ATOM 784 C C . GLY A 1 114 ? -22.457 4.152 28.640 1.00 61.47 114 GLY A C 1
ATOM 785 O O . GLY A 1 114 ? -22.123 3.086 29.157 1.00 61.47 114 GLY A O 1
ATOM 786 N N . THR A 1 115 ? -22.626 4.293 27.324 1.00 66.50 115 THR A N 1
ATOM 787 C CA . THR A 1 115 ? -22.289 3.237 26.356 1.00 66.50 115 THR A CA 1
ATOM 788 C C . THR A 1 115 ? -20.826 2.830 26.530 1.00 66.50 115 THR A C 1
ATOM 790 O O . THR A 1 115 ? -19.952 3.701 26.620 1.00 66.50 115 THR A O 1
ATOM 793 N N . SER A 1 116 ? -20.547 1.528 26.594 1.00 72.81 116 SER A N 1
ATOM 794 C CA . SER A 1 116 ? -19.178 1.010 26.635 1.00 72.81 116 SER A CA 1
ATOM 795 C C . SER A 1 116 ? -18.484 1.247 25.298 1.00 72.81 116 SER A C 1
ATOM 797 O O . SER A 1 116 ? -19.058 0.989 24.246 1.00 72.81 116 SER A O 1
ATOM 799 N N . SER A 1 117 ? -17.237 1.717 25.321 1.00 80.94 117 SER A N 1
ATOM 800 C CA . SER A 1 117 ? -16.407 1.740 24.113 1.00 80.94 117 SER A CA 1
ATOM 801 C C . SER A 1 117 ? -15.809 0.351 23.910 1.00 80.94 117 SER A C 1
ATOM 803 O O . SER A 1 117 ? -15.108 -0.145 24.795 1.00 80.94 117 SER A O 1
ATOM 805 N N . LEU A 1 118 ? -16.062 -0.276 22.763 1.00 82.88 118 LEU A N 1
ATOM 806 C CA . LEU A 1 118 ? -15.495 -1.573 22.406 1.00 82.88 118 LEU A CA 1
ATOM 807 C C . LEU A 1 118 ? -14.384 -1.429 21.371 1.00 82.88 118 LEU A C 1
ATOM 809 O O . LEU A 1 118 ? -14.303 -0.457 20.618 1.00 82.88 118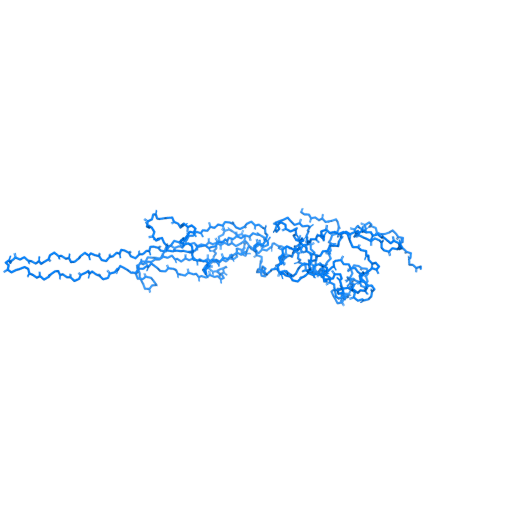 LEU A O 1
ATOM 813 N N . LEU A 1 119 ? -13.504 -2.424 21.378 1.00 83.62 119 LEU A N 1
ATOM 814 C CA . LEU A 1 119 ? -12.332 -2.524 20.528 1.00 83.62 119 LEU A CA 1
ATOM 815 C C . LEU A 1 119 ? -12.333 -3.900 19.869 1.00 83.62 119 LEU A C 1
ATOM 817 O O . LEU A 1 119 ? -12.401 -4.918 20.559 1.00 83.62 119 LEU A O 1
ATOM 821 N N . GLN A 1 120 ? -12.165 -3.927 18.553 1.00 85.62 120 GLN A N 1
ATOM 822 C CA . GLN A 1 120 ? -11.958 -5.150 17.795 1.00 85.62 120 GLN A CA 1
ATOM 823 C C . GLN A 1 120 ? -10.639 -5.086 17.026 1.00 85.62 120 GLN A C 1
ATOM 825 O O . GLN A 1 120 ? -10.292 -4.078 16.409 1.00 85.62 120 GLN A O 1
ATOM 830 N N . LEU A 1 121 ? -9.892 -6.188 17.086 1.00 84.50 121 LEU A N 1
ATOM 831 C CA . LEU A 1 121 ? -8.669 -6.389 16.320 1.00 84.50 121 LEU A CA 1
ATOM 832 C C . LEU A 1 121 ? -8.936 -7.437 15.248 1.00 84.50 121 LEU A C 1
ATOM 834 O O . LEU A 1 121 ? -9.388 -8.543 15.554 1.00 84.50 121 LEU A O 1
ATOM 838 N N . THR A 1 122 ? -8.617 -7.107 14.002 1.00 86.75 122 THR A N 1
ATOM 839 C CA . THR A 1 122 ? -8.703 -8.040 12.876 1.00 86.75 122 THR A CA 1
ATOM 840 C C . THR A 1 122 ? -7.374 -8.103 12.136 1.00 86.75 122 THR A C 1
ATOM 842 O O . THR A 1 122 ? -6.739 -7.083 11.879 1.00 86.75 122 THR A O 1
ATOM 845 N N . GLU A 1 123 ? -6.907 -9.309 11.814 1.00 85.19 123 GLU A N 1
ATOM 846 C CA . GLU A 1 123 ? -5.689 -9.485 11.018 1.00 85.19 123 GLU A CA 1
ATOM 847 C C . GLU A 1 123 ? -5.888 -8.900 9.613 1.00 85.19 123 GLU A C 1
ATOM 849 O O . GLU A 1 123 ? -6.911 -9.127 8.962 1.00 85.19 123 GLU A O 1
ATOM 854 N N . VAL A 1 124 ? -4.892 -8.154 9.138 1.00 83.12 124 VAL A N 1
ATOM 855 C CA . VAL A 1 124 ? -4.830 -7.638 7.770 1.00 83.12 124 VAL A CA 1
ATOM 856 C C . VAL A 1 124 ? -3.903 -8.560 6.985 1.00 83.12 124 VAL A C 1
ATOM 858 O O . VAL A 1 124 ? -2.718 -8.638 7.319 1.00 83.12 124 VAL A O 1
ATOM 861 N N . PRO A 1 125 ? -4.390 -9.255 5.945 1.00 77.56 125 PRO A N 1
ATOM 862 C CA . PRO A 1 125 ? -3.527 -10.080 5.113 1.00 77.56 125 PRO A CA 1
ATOM 863 C C . PRO A 1 125 ? -2.506 -9.217 4.349 1.00 77.56 125 PRO A C 1
ATOM 865 O O . PRO A 1 125 ? -2.747 -8.025 4.133 1.00 77.56 125 PRO A O 1
ATOM 868 N N . PRO A 1 126 ? -1.379 -9.799 3.898 1.00 73.25 126 PRO A N 1
ATOM 869 C CA . PRO A 1 126 ? -0.431 -9.115 3.026 1.00 73.25 126 PRO A CA 1
ATOM 870 C C . PRO A 1 126 ? -1.098 -8.502 1.803 1.00 73.25 126 PRO A C 1
ATOM 872 O O . PRO A 1 126 ? -1.807 -9.191 1.067 1.00 73.25 126 PRO A O 1
ATOM 875 N N . GLY A 1 127 ? -0.866 -7.206 1.600 1.00 69.69 127 GLY A N 1
ATOM 876 C CA . GLY A 1 127 ? -1.440 -6.482 0.484 1.00 69.69 127 GLY A CA 1
ATOM 877 C C . GLY A 1 127 ? -1.702 -5.002 0.710 1.00 69.69 127 GLY A C 1
ATOM 878 O O . GLY A 1 127 ? -1.023 -4.339 1.479 1.00 69.69 127 GLY A O 1
ATOM 879 N N . SER A 1 128 ? -2.692 -4.437 0.025 1.00 71.06 128 SER A N 1
ATOM 880 C CA . SER A 1 128 ? -3.209 -3.114 0.397 1.00 71.06 128 SER A CA 1
ATOM 881 C C . SER A 1 128 ? -4.233 -3.269 1.534 1.00 71.06 128 SER A C 1
ATOM 883 O O . SER A 1 128 ? -5.115 -4.116 1.405 1.00 71.06 128 SER A O 1
ATOM 885 N N . PRO A 1 129 ? -4.162 -2.492 2.635 1.00 71.12 129 PRO A N 1
ATOM 886 C CA . PRO A 1 129 ? -3.259 -1.364 2.890 1.00 71.12 129 PRO A CA 1
ATOM 887 C C . PRO A 1 129 ? -1.892 -1.741 3.493 1.00 71.12 129 PRO A C 1
ATOM 889 O O . PRO A 1 129 ? -0.998 -0.898 3.489 1.00 71.12 129 PRO A O 1
ATOM 892 N N . CYS A 1 130 ? -1.710 -2.968 3.992 1.00 77.38 130 CYS A N 1
ATOM 893 C CA . CYS A 1 130 ? -0.480 -3.393 4.667 1.00 77.38 130 CYS A CA 1
ATOM 894 C C . CYS A 1 130 ? 0.320 -4.438 3.883 1.00 77.38 130 CYS A C 1
ATOM 896 O O . CYS A 1 130 ? -0.033 -5.615 3.846 1.00 77.38 130 CYS A O 1
ATOM 898 N N . CYS A 1 131 ? 1.433 -4.004 3.287 1.00 75.75 131 CYS A N 1
ATOM 899 C CA . CYS A 1 131 ? 2.234 -4.781 2.334 1.00 75.75 131 CYS A CA 1
ATOM 900 C C . CYS A 1 131 ? 2.639 -6.174 2.854 1.00 75.75 131 CYS A C 1
ATOM 902 O O . CYS A 1 131 ? 2.540 -7.165 2.134 1.00 75.75 131 CYS A O 1
ATOM 904 N N . SER A 1 132 ? 3.020 -6.259 4.130 1.00 73.81 132 SER A N 1
ATOM 905 C CA . SER A 1 132 ? 3.406 -7.504 4.818 1.00 73.81 132 SER A CA 1
ATOM 906 C C . SER A 1 132 ? 2.339 -8.020 5.776 1.00 73.81 132 SER A C 1
ATOM 908 O O . SER A 1 132 ? 2.630 -8.758 6.717 1.00 73.81 132 SER A O 1
ATOM 910 N N . GLY A 1 133 ? 1.103 -7.595 5.555 1.00 77.50 133 GLY A N 1
ATOM 911 C CA . GLY A 1 133 ? 0.006 -7.782 6.478 1.00 77.50 133 GLY A CA 1
ATOM 912 C C . GLY A 1 133 ? 0.175 -6.886 7.694 1.00 77.50 133 GLY A C 1
ATOM 913 O O . GLY A 1 133 ? 1.041 -6.009 7.738 1.00 77.50 133 GLY A O 1
ATOM 914 N N . GLY A 1 134 ? -0.680 -7.078 8.676 1.00 80.50 134 GLY A N 1
ATOM 915 C CA . GLY A 1 134 ? -0.687 -6.274 9.883 1.00 80.50 134 GLY A CA 1
ATOM 916 C C . GLY A 1 134 ? -1.946 -6.537 10.673 1.00 80.50 134 GLY A C 1
ATOM 917 O O . GLY A 1 134 ? -2.548 -7.605 10.569 1.00 80.50 134 GLY A O 1
ATOM 918 N N . VAL A 1 135 ? -2.377 -5.541 11.427 1.00 83.81 135 VAL A N 1
ATOM 919 C CA . VAL A 1 135 ? -3.621 -5.612 12.182 1.00 83.81 135 VAL A CA 1
ATOM 920 C C . VAL A 1 135 ? -4.415 -4.333 11.967 1.00 83.81 135 VAL A C 1
ATOM 922 O O . VAL A 1 135 ? -3.866 -3.230 11.906 1.00 83.81 135 VAL A O 1
ATOM 925 N N . ARG A 1 136 ? -5.724 -4.493 11.824 1.00 86.56 136 ARG A N 1
ATOM 926 C CA . ARG A 1 136 ? -6.705 -3.424 11.762 1.00 86.56 136 ARG A CA 1
ATOM 927 C C . ARG A 1 136 ? -7.337 -3.276 13.137 1.00 86.56 136 ARG A C 1
ATOM 929 O O . ARG A 1 136 ? -7.761 -4.255 13.749 1.00 86.56 136 ARG A O 1
ATOM 936 N N . LEU A 1 137 ? -7.361 -2.036 13.598 1.00 86.69 137 LEU A N 1
ATOM 937 C CA . LEU A 1 137 ? -7.945 -1.614 14.853 1.00 86.69 137 LEU A CA 1
ATOM 938 C C . LEU A 1 137 ? -9.279 -0.932 14.571 1.00 86.69 137 LEU A C 1
ATOM 940 O O . LEU A 1 137 ? -9.320 0.065 13.846 1.00 86.69 137 LEU A O 1
ATOM 944 N N . GLU A 1 138 ? -10.345 -1.456 15.156 1.00 88.94 138 GLU A N 1
ATOM 945 C CA . GLU A 1 138 ? -11.688 -0.888 15.089 1.00 88.94 138 GLU A CA 1
ATOM 946 C C . GLU A 1 138 ? -12.139 -0.521 16.490 1.00 88.94 138 GLU A C 1
ATOM 948 O O . GLU A 1 138 ? -11.997 -1.311 17.421 1.00 88.94 138 GLU A O 1
ATOM 953 N N . VAL A 1 139 ? -12.672 0.685 16.635 1.00 85.12 139 VAL A N 1
ATOM 954 C CA . VAL A 1 139 ? -13.244 1.168 17.889 1.00 85.12 139 VAL A CA 1
ATOM 955 C C . VAL A 1 139 ? -14.646 1.675 17.620 1.00 85.12 139 VAL A C 1
ATOM 957 O O . VAL A 1 139 ? -14.926 2.176 16.530 1.00 85.12 139 VAL A O 1
ATOM 960 N N . GLY A 1 140 ? -15.517 1.554 18.607 1.00 87.25 140 GLY A N 1
ATOM 961 C CA . GLY A 1 140 ? -16.878 2.054 18.515 1.00 87.25 140 GLY A CA 1
ATOM 962 C C . GLY A 1 140 ? -17.580 2.035 19.859 1.00 87.25 140 GLY A C 1
ATOM 963 O O . GLY A 1 140 ? -17.029 1.558 20.852 1.00 87.25 140 GLY A O 1
ATOM 964 N N . LEU A 1 141 ? -18.781 2.600 19.891 1.00 83.88 141 LEU A N 1
ATOM 965 C CA . LEU A 1 141 ? -19.645 2.571 21.066 1.00 83.88 141 LEU A CA 1
ATOM 966 C C . LEU A 1 141 ? -20.600 1.390 20.929 1.00 83.88 141 LEU A C 1
ATOM 968 O O . LEU A 1 141 ? -21.338 1.340 19.952 1.00 83.88 141 LEU A O 1
ATOM 972 N N . ASP A 1 142 ? -20.612 0.511 21.924 1.00 85.12 142 ASP A N 1
ATOM 973 C CA . ASP A 1 142 ? -21.608 -0.550 22.092 1.00 85.12 142 ASP A CA 1
ATOM 974 C C . ASP A 1 142 ? -22.956 0.096 22.418 1.00 85.12 142 ASP A C 1
ATOM 976 O O . ASP A 1 142 ? -23.299 0.379 23.573 1.00 85.12 142 ASP A O 1
ATOM 980 N N . ALA A 1 143 ? -23.666 0.473 21.363 1.00 84.94 143 ALA A N 1
ATOM 981 C CA . ALA A 1 143 ? -24.895 1.238 21.436 1.00 84.94 143 ALA A CA 1
ATOM 982 C C . ALA A 1 143 ? -26.057 0.351 21.886 1.00 84.94 143 ALA A C 1
ATOM 984 O O . ALA A 1 143 ? -27.036 0.856 22.446 1.00 84.94 143 ALA A O 1
ATOM 985 N N . ASN A 1 144 ? -25.963 -0.955 21.628 1.00 83.19 144 ASN A N 1
ATOM 986 C CA . ASN A 1 144 ? -26.992 -1.929 21.964 1.00 83.19 144 ASN A CA 1
ATOM 987 C C . ASN A 1 144 ? -26.745 -2.640 23.321 1.00 83.19 144 ASN A C 1
ATOM 989 O O . ASN A 1 144 ? -27.662 -3.290 23.835 1.00 83.19 144 ASN A O 1
ATOM 993 N N . ALA A 1 145 ? -25.571 -2.429 23.929 1.00 84.12 145 ALA A N 1
ATOM 994 C CA . ALA A 1 145 ? -25.114 -2.985 25.202 1.00 84.12 145 ALA A CA 1
ATOM 995 C C . ALA A 1 145 ? -25.049 -4.525 25.234 1.00 84.12 145 ALA A C 1
ATOM 997 O O . ALA A 1 145 ? -25.313 -5.138 26.279 1.00 84.12 145 ALA A O 1
ATOM 998 N N . ASP A 1 146 ? -24.732 -5.163 24.107 1.00 83.75 146 ASP A N 1
ATOM 999 C CA . ASP A 1 146 ? -24.607 -6.620 23.993 1.00 83.75 146 ASP A CA 1
ATOM 1000 C C . ASP A 1 146 ? -23.174 -7.140 24.216 1.00 83.75 146 ASP A C 1
ATOM 1002 O O . ASP A 1 146 ? -22.968 -8.353 24.365 1.00 83.75 146 ASP A O 1
ATOM 1006 N N . GLY A 1 147 ? -22.204 -6.229 24.348 1.00 82.81 147 GLY A N 1
ATOM 1007 C CA . GLY A 1 147 ? -20.803 -6.534 24.608 1.00 82.81 147 GLY A CA 1
ATOM 1008 C C . GLY A 1 147 ? -20.001 -6.958 23.375 1.00 82.81 147 GLY A C 1
ATOM 1009 O O . GLY A 1 147 ? -18.883 -7.460 23.541 1.00 82.81 147 GLY A O 1
ATOM 1010 N N . VAL A 1 148 ? -20.531 -6.783 22.163 1.00 85.50 148 VAL A N 1
ATOM 1011 C CA . VAL A 1 148 ? -19.860 -7.048 20.883 1.00 85.50 148 VAL A CA 1
ATOM 1012 C C . VAL A 1 148 ? -19.804 -5.758 20.068 1.00 85.50 148 VAL A C 1
ATOM 1014 O O . VAL A 1 148 ? -20.740 -4.981 20.075 1.00 85.50 148 VAL A O 1
ATOM 1017 N N . LEU A 1 149 ? -18.684 -5.507 19.377 1.00 86.94 149 LEU A N 1
ATOM 1018 C CA . LEU A 1 149 ? -18.588 -4.363 18.470 1.00 86.94 149 LEU A CA 1
ATOM 1019 C C . LEU A 1 149 ? -19.183 -4.747 17.115 1.00 86.94 149 LEU A C 1
ATOM 1021 O O . LEU A 1 149 ? -18.524 -5.426 16.320 1.00 86.94 149 LEU A O 1
ATOM 1025 N N . ASP A 1 150 ? -20.416 -4.329 16.857 1.00 89.50 150 ASP A N 1
ATOM 1026 C CA . ASP A 1 150 ? -21.068 -4.583 15.576 1.00 89.50 150 ASP A CA 1
ATOM 1027 C C . ASP A 1 150 ? -20.526 -3.656 14.466 1.00 89.50 150 ASP A C 1
ATOM 1029 O O . ASP A 1 150 ? -20.082 -2.537 14.738 1.00 89.50 150 ASP A O 1
ATOM 1033 N N . PRO A 1 151 ? -20.578 -4.057 13.179 1.00 90.75 151 PRO A N 1
ATOM 1034 C CA . PRO A 1 151 ? -20.106 -3.225 12.068 1.00 90.75 151 PRO A CA 1
ATOM 1035 C C . PRO A 1 151 ? -20.760 -1.837 11.992 1.00 90.75 151 PRO A C 1
ATOM 1037 O O . PRO A 1 151 ? -20.134 -0.886 11.525 1.00 90.75 151 PRO A O 1
ATOM 1040 N N . GLU A 1 152 ? -22.014 -1.714 12.429 1.00 89.56 152 GLU A N 1
ATOM 1041 C CA . GLU A 1 152 ? -22.756 -0.452 12.496 1.00 89.56 152 GLU A CA 1
ATOM 1042 C C . GLU A 1 152 ? -22.312 0.462 13.649 1.00 89.56 152 GLU A C 1
ATOM 1044 O O . GLU A 1 152 ? -22.604 1.659 13.625 1.00 89.56 152 GLU A O 1
ATOM 1049 N N . GLU A 1 153 ? -21.613 -0.085 14.639 1.00 90.81 153 GLU A N 1
ATOM 1050 C CA . GLU A 1 153 ? -21.127 0.620 15.828 1.00 90.81 153 GLU A CA 1
ATOM 1051 C C . GLU A 1 153 ? -19.690 1.131 15.665 1.00 90.81 153 GLU A C 1
ATOM 1053 O O . GLU A 1 153 ? -19.258 2.021 16.403 1.00 90.81 153 GLU A O 1
ATOM 1058 N N . VAL A 1 154 ? -18.955 0.602 14.680 1.00 90.75 154 VAL A N 1
ATOM 1059 C CA . VAL A 1 154 ? -17.579 1.002 14.364 1.00 90.75 154 VAL A CA 1
ATOM 1060 C C . VAL A 1 154 ? -17.526 2.465 13.918 1.00 90.75 154 VAL A C 1
ATOM 1062 O O . VAL A 1 154 ? -18.189 2.864 12.960 1.00 90.75 154 VAL A O 1
ATOM 1065 N N . ASP A 1 155 ? -16.652 3.258 14.546 1.00 86.69 155 ASP A N 1
ATOM 1066 C CA . ASP A 1 155 ? -16.308 4.601 14.082 1.00 86.69 155 ASP A CA 1
ATOM 1067 C C . ASP A 1 155 ? -15.228 4.520 12.979 1.00 86.69 155 ASP A C 1
ATOM 1069 O O . ASP A 1 155 ? -14.046 4.249 13.255 1.00 86.69 155 ASP A O 1
ATOM 1073 N N . PRO A 1 156 ? -15.574 4.785 11.703 1.00 83.75 156 PRO A N 1
ATOM 1074 C CA . PRO A 1 156 ? -14.608 4.733 10.613 1.00 83.75 156 PRO A CA 1
ATOM 1075 C C . PRO A 1 156 ? -13.523 5.812 10.730 1.00 83.75 156 PRO A C 1
ATOM 1077 O O . PRO A 1 156 ? -12.434 5.622 10.189 1.00 83.75 156 PRO A O 1
ATOM 1080 N N . ALA A 1 157 ? -13.770 6.923 11.437 1.00 81.81 157 ALA A N 1
ATOM 1081 C CA . ALA A 1 157 ? -12.781 7.983 11.638 1.00 81.81 157 ALA A CA 1
ATOM 1082 C C . ALA A 1 157 ? -11.656 7.569 12.600 1.00 81.81 157 ALA A C 1
ATOM 1084 O O . ALA A 1 157 ? -10.587 8.182 12.591 1.00 81.81 157 ALA A O 1
ATOM 1085 N N . GLN A 1 158 ? -11.881 6.530 13.405 1.00 78.19 158 GLN A N 1
ATOM 1086 C CA . GLN A 1 158 ? -10.900 5.992 14.345 1.00 78.19 158 GLN A CA 1
ATOM 1087 C C . GLN A 1 158 ? -10.355 4.614 13.937 1.00 78.19 158 GLN A C 1
ATOM 1089 O O . GLN A 1 158 ? -9.502 4.066 14.638 1.00 78.19 158 GLN A O 1
ATOM 1094 N N . THR A 1 159 ? -10.787 4.075 12.790 1.00 83.81 159 THR A N 1
ATOM 1095 C CA . THR A 1 159 ? -10.224 2.840 12.229 1.00 83.81 159 THR A CA 1
ATOM 1096 C C . THR A 1 159 ? -8.769 3.062 11.821 1.00 83.81 159 THR A C 1
ATOM 1098 O O . THR A 1 159 ? -8.467 3.921 10.989 1.00 83.81 159 THR A O 1
ATOM 1101 N N . GLN A 1 160 ? -7.858 2.257 12.365 1.00 83.00 160 GLN A N 1
ATOM 1102 C CA . GLN A 1 160 ? -6.421 2.368 12.105 1.00 83.00 160 GLN A CA 1
ATOM 1103 C C . GLN A 1 160 ? -5.843 1.051 11.597 1.00 83.00 160 GLN A C 1
ATOM 1105 O O . GLN A 1 160 ? -6.297 -0.026 11.967 1.00 83.00 160 GLN A O 1
ATOM 1110 N N . HIS A 1 161 ? -4.828 1.139 10.740 1.00 82.12 161 HIS A N 1
ATOM 1111 C CA . HIS A 1 161 ? -4.082 -0.018 10.254 1.00 82.12 161 HIS A CA 1
ATOM 1112 C C . HIS A 1 161 ? -2.650 0.082 10.763 1.00 82.12 161 HIS A C 1
ATOM 1114 O O . HIS A 1 161 ? -1.960 1.067 10.491 1.00 82.12 161 HIS A O 1
ATOM 1120 N N . VAL A 1 162 ? -2.207 -0.940 11.486 1.00 81.25 162 VAL A N 1
ATOM 1121 C CA . VAL A 1 162 ? -0.823 -1.083 11.930 1.00 81.25 162 VAL A CA 1
ATOM 1122 C C . VAL A 1 162 ? -0.192 -2.141 11.043 1.00 81.25 162 VAL A C 1
ATOM 1124 O O . VAL A 1 162 ? -0.490 -3.328 11.160 1.00 81.25 162 VAL A O 1
ATOM 1127 N N . CYS A 1 163 ? 0.625 -1.696 10.096 1.00 80.94 163 CYS A N 1
ATOM 1128 C CA . CYS A 1 163 ? 1.233 -2.583 9.117 1.00 80.94 163 CYS A CA 1
ATOM 1129 C C . CYS A 1 163 ? 2.537 -3.178 9.646 1.00 80.94 163 CYS A C 1
ATOM 1131 O O . CYS A 1 163 ? 3.362 -2.458 10.210 1.00 80.94 163 CYS A O 1
ATOM 1133 N N . ASN A 1 164 ? 2.732 -4.476 9.415 1.00 75.06 164 ASN A N 1
ATOM 1134 C CA . ASN A 1 164 ? 3.986 -5.165 9.689 1.00 75.06 164 ASN A CA 1
ATOM 1135 C C . ASN A 1 164 ? 5.122 -4.529 8.878 1.00 75.06 164 ASN A C 1
ATOM 1137 O O . ASN A 1 164 ? 4.947 -4.167 7.709 1.00 75.06 164 ASN A O 1
ATOM 1141 N N . GLY A 1 165 ? 6.299 -4.463 9.488 1.00 66.62 165 GLY A N 1
ATOM 1142 C CA . GLY A 1 165 ? 7.549 -4.210 8.798 1.00 66.62 165 GLY A CA 1
ATOM 1143 C C . GLY A 1 165 ? 8.016 -5.442 8.023 1.00 66.62 165 GLY A C 1
ATOM 1144 O O . GLY A 1 165 ? 7.780 -6.587 8.410 1.00 66.62 165 GLY A O 1
ATOM 1145 N N . THR A 1 166 ? 8.723 -5.223 6.922 1.00 63.47 166 THR A N 1
ATOM 1146 C CA . THR A 1 166 ? 9.314 -6.306 6.124 1.00 63.47 166 THR A CA 1
ATOM 1147 C C . THR A 1 166 ? 10.700 -6.731 6.643 1.00 63.47 166 THR A C 1
ATOM 1149 O O . THR A 1 166 ? 11.521 -5.854 6.937 1.00 63.47 166 THR A O 1
ATOM 1152 N N . PRO A 1 167 ? 11.051 -8.033 6.652 1.00 55.34 167 PRO A N 1
ATOM 1153 C CA . PRO A 1 167 ? 12.390 -8.512 7.032 1.00 55.34 167 PRO A CA 1
ATOM 1154 C C . PRO A 1 167 ? 13.531 -7.985 6.137 1.00 55.34 167 PRO A C 1
ATOM 1156 O O . PRO A 1 167 ? 14.655 -7.762 6.601 1.00 55.34 167 PRO A O 1
ATOM 1159 N N . ASP A 1 168 ? 13.246 -7.761 4.855 1.00 60.00 168 ASP A N 1
ATOM 1160 C CA . ASP A 1 168 ? 14.170 -7.275 3.825 1.00 60.00 168 ASP A CA 1
ATOM 1161 C C . ASP A 1 168 ? 14.216 -5.737 3.709 1.00 60.00 168 ASP A C 1
ATOM 1163 O O . ASP A 1 168 ? 15.013 -5.206 2.935 1.00 60.00 168 ASP A O 1
ATOM 1167 N N . GLY A 1 169 ? 13.453 -5.008 4.535 1.00 57.03 169 GLY A N 1
ATOM 1168 C CA . GLY A 1 169 ? 13.415 -3.538 4.534 1.00 57.03 169 GLY A CA 1
ATOM 1169 C C . GLY A 1 169 ? 12.677 -2.930 3.332 1.00 57.03 169 GLY A C 1
ATOM 1170 O O . GLY A 1 169 ? 12.902 -1.768 2.991 1.00 57.03 169 GLY A O 1
ATOM 1171 N N . VAL A 1 170 ? 11.831 -3.715 2.666 1.00 62.50 170 VAL A N 1
ATOM 1172 C CA . VAL A 1 170 ? 10.926 -3.301 1.591 1.00 62.50 170 VAL A CA 1
ATOM 1173 C C . VAL A 1 170 ? 9.704 -2.589 2.182 1.00 62.50 170 VAL A C 1
ATOM 1175 O O . VAL A 1 170 ? 8.639 -3.151 2.401 1.00 62.50 170 VAL A O 1
ATOM 1178 N N . ALA A 1 171 ? 9.835 -1.288 2.413 1.00 59.19 171 ALA A N 1
ATOM 1179 C CA . ALA A 1 171 ? 8.781 -0.485 3.028 1.00 59.19 171 ALA A CA 1
ATOM 1180 C C . ALA A 1 171 ? 7.649 -0.071 2.058 1.00 59.19 171 ALA A C 1
ATOM 1182 O O . ALA A 1 171 ? 6.886 0.843 2.359 1.00 59.19 171 ALA A O 1
ATOM 1183 N N . GLN A 1 172 ? 7.545 -0.651 0.854 1.00 73.44 172 GLN A N 1
ATOM 1184 C CA . GLN A 1 172 ? 6.570 -0.199 -0.147 1.00 73.44 172 GLN A CA 1
ATOM 1185 C C . GLN A 1 172 ? 6.021 -1.338 -1.004 1.00 73.44 172 GLN A C 1
ATOM 1187 O O . GLN A 1 172 ? 6.762 -2.154 -1.555 1.00 73.44 172 GLN A O 1
ATOM 1192 N N . CYS A 1 173 ? 4.703 -1.309 -1.186 1.00 79.19 173 CYS A N 1
ATOM 1193 C CA . CYS A 1 173 ? 3.989 -2.117 -2.163 1.00 79.19 173 CYS A CA 1
ATOM 1194 C C . CYS A 1 173 ? 3.486 -1.225 -3.306 1.00 79.19 173 CYS A C 1
ATOM 1196 O O . CYS A 1 173 ? 2.940 -0.141 -3.072 1.00 79.19 173 CYS A O 1
ATOM 1198 N N . ARG A 1 174 ? 3.636 -1.696 -4.544 1.00 84.75 174 ARG A N 1
ATOM 1199 C CA . ARG A 1 174 ? 3.068 -1.095 -5.761 1.00 84.75 174 ARG A CA 1
ATOM 1200 C C . ARG A 1 174 ? 2.234 -2.117 -6.507 1.00 84.75 174 ARG A C 1
ATOM 1202 O O . ARG A 1 174 ? 2.448 -3.313 -6.358 1.00 84.75 174 ARG A O 1
ATOM 1209 N N . HIS A 1 175 ? 1.290 -1.658 -7.317 1.00 85.19 175 HIS A N 1
ATOM 1210 C CA . HIS A 1 175 ? 0.523 -2.555 -8.174 1.00 85.19 175 HIS A CA 1
ATOM 1211 C C . HIS A 1 175 ? 1.114 -2.572 -9.579 1.00 85.19 175 HIS A C 1
ATOM 1213 O O . HIS A 1 175 ? 1.364 -1.519 -10.166 1.00 85.19 175 HIS A O 1
ATOM 1219 N N . LEU A 1 176 ? 1.272 -3.775 -10.122 1.00 87.94 176 LEU A N 1
ATOM 1220 C CA . LEU A 1 176 ? 1.558 -4.020 -11.524 1.00 87.94 176 LEU A CA 1
ATOM 1221 C C . LEU A 1 176 ? 0.320 -4.638 -12.172 1.00 87.94 176 LEU A C 1
ATOM 1223 O O . LEU A 1 176 ? -0.179 -5.673 -11.727 1.00 87.94 176 LEU A O 1
ATOM 1227 N N . PHE A 1 177 ? -0.154 -4.034 -13.255 1.00 87.81 177 PHE A N 1
ATOM 1228 C CA . PHE A 1 177 ? -1.277 -4.570 -14.019 1.00 87.81 177 PHE A CA 1
ATOM 1229 C C . PHE A 1 177 ? -0.999 -4.551 -15.520 1.00 87.81 177 PHE A C 1
ATOM 1231 O O . PHE A 1 177 ? -0.077 -3.880 -15.980 1.00 87.81 177 PHE A O 1
ATOM 1238 N N . PHE A 1 178 ? -1.795 -5.307 -16.275 1.00 89.94 178 PHE A N 1
ATOM 1239 C CA . PHE A 1 178 ? -1.786 -5.279 -17.734 1.00 89.94 178 PHE A CA 1
ATOM 1240 C C . PHE A 1 178 ? -3.049 -4.600 -18.249 1.00 89.94 178 PHE A C 1
ATOM 1242 O O . PHE A 1 178 ? -4.149 -4.902 -17.771 1.00 89.94 178 PHE A O 1
ATOM 1249 N N . THR A 1 179 ? -2.895 -3.734 -19.246 1.00 86.88 179 THR A N 1
ATOM 1250 C CA . THR A 1 179 ? -4.029 -3.087 -19.911 1.00 86.88 179 THR A CA 1
ATOM 1251 C C . THR A 1 179 ? -5.021 -4.108 -20.470 1.00 86.88 179 THR A C 1
ATOM 1253 O O . THR A 1 179 ? -4.661 -5.220 -20.871 1.00 86.88 179 THR A O 1
ATOM 1256 N N . SER A 1 180 ? -6.293 -3.723 -20.496 1.00 85.44 180 SER A N 1
ATOM 1257 C CA . SER A 1 180 ? -7.422 -4.554 -20.930 1.00 85.44 180 SER A CA 1
ATOM 1258 C C . SER A 1 180 ? -7.356 -4.984 -22.402 1.00 85.44 180 SER A C 1
ATOM 1260 O O . SER A 1 180 ? -7.921 -6.013 -22.778 1.00 85.44 180 SER A O 1
ATOM 1262 N N . GLY A 1 181 ? -6.648 -4.220 -23.237 1.00 80.69 181 GLY A N 1
ATOM 1263 C CA .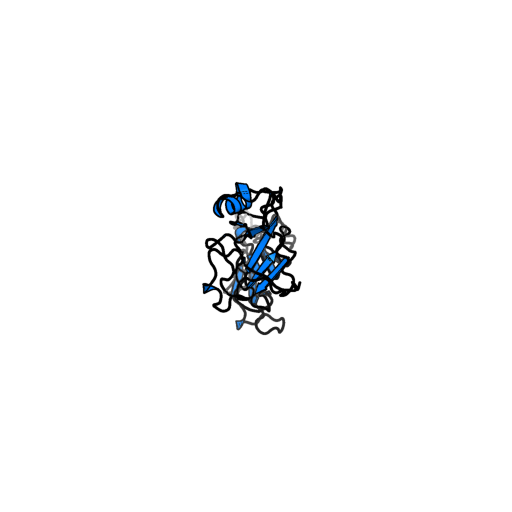 GLY A 1 181 ? -6.497 -4.479 -24.663 1.00 80.69 181 GLY A CA 1
ATOM 1264 C C . GLY A 1 181 ? -5.056 -4.337 -25.150 1.00 80.69 181 GLY A C 1
ATOM 1265 O O . GLY A 1 181 ? -4.218 -3.714 -24.495 1.00 80.69 181 GLY A O 1
ATOM 1266 N N . PRO A 1 182 ? -4.742 -4.913 -26.322 1.00 80.50 182 PRO A N 1
ATOM 1267 C CA . PRO A 1 182 ? -3.430 -4.757 -26.916 1.00 80.50 182 PRO A CA 1
ATOM 1268 C C . PRO A 1 182 ? -3.258 -3.354 -27.503 1.00 80.50 182 PRO A C 1
ATOM 1270 O O . PRO A 1 182 ? -4.141 -2.841 -28.193 1.00 80.50 182 PRO A O 1
ATOM 1273 N N . HIS A 1 183 ? -2.074 -2.780 -27.324 1.00 76.94 183 HIS A N 1
ATOM 1274 C CA . HIS A 1 183 ? -1.704 -1.498 -27.916 1.00 76.94 183 HIS A CA 1
ATOM 1275 C C . HIS A 1 183 ? -0.638 -1.699 -28.992 1.00 76.94 183 HIS A C 1
ATOM 1277 O O . HIS A 1 183 ? 0.178 -2.622 -28.922 1.00 76.94 183 HIS A O 1
ATOM 1283 N N . ARG A 1 184 ? -0.650 -0.842 -30.019 1.00 67.81 184 ARG A N 1
ATOM 1284 C CA . ARG A 1 184 ? 0.410 -0.819 -31.029 1.00 67.81 184 ARG A CA 1
ATOM 1285 C C . ARG A 1 184 ? 1.482 0.185 -30.625 1.00 67.81 184 ARG A C 1
ATOM 1287 O O . ARG A 1 184 ? 1.181 1.357 -30.428 1.00 67.81 184 ARG A O 1
ATOM 1294 N N . GLY A 1 185 ? 2.732 -0.260 -30.548 1.00 60.31 185 GLY A N 1
ATOM 1295 C CA . GLY A 1 185 ? 3.848 0.605 -30.144 1.00 60.31 185 GLY A CA 1
ATOM 1296 C C . GLY A 1 185 ? 4.251 1.671 -31.168 1.00 60.31 185 GLY A C 1
ATOM 1297 O O . GLY A 1 185 ? 4.891 2.643 -30.788 1.00 60.31 185 GLY A O 1
ATOM 1298 N N . ASP A 1 186 ? 3.841 1.553 -32.436 1.00 61.03 186 ASP A N 1
ATOM 1299 C CA . ASP A 1 186 ? 4.042 2.592 -33.461 1.00 61.03 186 ASP A CA 1
ATOM 1300 C C . ASP A 1 186 ? 3.067 3.778 -33.327 1.00 61.03 186 ASP A C 1
ATOM 1302 O O . ASP A 1 186 ? 3.301 4.831 -33.918 1.00 61.03 186 ASP A O 1
ATOM 1306 N N . GLY A 1 187 ? 2.004 3.627 -32.527 1.00 53.56 187 GLY A N 1
ATOM 1307 C CA . GLY A 1 187 ? 1.021 4.669 -32.224 1.00 53.56 187 GLY A CA 1
ATOM 1308 C C . GLY A 1 187 ? 1.200 5.342 -30.863 1.00 53.56 187 GLY A C 1
ATOM 1309 O O . GLY A 1 187 ? 0.480 6.293 -30.582 1.00 53.56 187 GLY A O 1
ATOM 1310 N N . LEU A 1 188 ? 2.137 4.877 -30.026 1.00 59.25 188 LEU A N 1
ATOM 1311 C CA . LEU A 1 188 ? 2.360 5.470 -28.703 1.00 59.25 188 LEU A CA 1
ATOM 1312 C C . LEU A 1 188 ? 3.112 6.799 -28.800 1.00 59.25 188 LEU A C 1
ATOM 1314 O O . LEU A 1 188 ? 2.818 7.689 -28.025 1.00 59.25 188 LEU A O 1
ATOM 1318 N N . GLY A 1 189 ? 4.015 6.983 -29.772 1.00 61.16 189 GLY A N 1
ATOM 1319 C CA . GLY A 1 189 ? 4.623 8.276 -30.150 1.00 61.16 189 GLY A CA 1
ATOM 1320 C C . GLY A 1 189 ? 5.496 8.991 -29.096 1.00 61.16 189 GLY A C 1
ATOM 1321 O O . GLY A 1 189 ? 6.448 9.671 -29.465 1.00 61.16 189 GLY A O 1
ATOM 1322 N N . ALA A 1 190 ? 5.206 8.824 -27.805 1.00 72.56 190 ALA A N 1
ATOM 1323 C CA . ALA A 1 190 ? 5.887 9.354 -26.638 1.00 72.56 190 ALA A CA 1
ATOM 1324 C C . ALA A 1 190 ? 5.552 8.485 -25.410 1.00 72.56 190 ALA A C 1
ATOM 1326 O O . ALA A 1 190 ? 4.446 7.958 -25.284 1.00 72.56 190 ALA A O 1
ATOM 1327 N N . ILE A 1 191 ? 6.480 8.396 -24.454 1.00 81.69 191 ILE A N 1
ATOM 1328 C CA . ILE A 1 191 ? 6.269 7.692 -23.175 1.00 81.69 191 ILE A CA 1
ATOM 1329 C C . ILE A 1 191 ? 5.043 8.211 -22.400 1.00 81.69 191 ILE A C 1
ATOM 1331 O O . ILE A 1 191 ? 4.370 7.437 -21.727 1.00 81.69 191 ILE A O 1
ATOM 1335 N N . ALA A 1 192 ? 4.703 9.493 -22.573 1.00 85.44 192 ALA A N 1
ATOM 1336 C CA . ALA A 1 192 ? 3.552 10.130 -21.940 1.00 85.44 192 ALA A CA 1
ATOM 1337 C C . ALA A 1 192 ? 2.207 9.536 -22.387 1.00 85.44 192 ALA A C 1
ATOM 1339 O O . ALA A 1 192 ? 1.287 9.432 -21.584 1.00 85.44 192 ALA A O 1
ATOM 1340 N N . GLU A 1 193 ? 2.084 9.121 -23.647 1.00 86.00 193 GLU A N 1
ATOM 1341 C CA . GLU A 1 193 ? 0.860 8.488 -24.149 1.00 86.00 193 GLU A CA 1
ATOM 1342 C C . GLU A 1 193 ? 0.705 7.069 -23.596 1.00 86.00 193 GLU A C 1
ATOM 1344 O O . GLU A 1 193 ? -0.392 6.650 -23.239 1.00 86.00 193 GLU A O 1
ATOM 1349 N N . ALA A 1 194 ? 1.814 6.336 -23.470 1.00 86.06 194 ALA A N 1
ATOM 1350 C CA . ALA A 1 194 ? 1.812 5.022 -22.839 1.00 86.06 194 ALA A CA 1
ATOM 1351 C C . ALA A 1 194 ? 1.414 5.119 -21.356 1.00 86.06 194 ALA A C 1
ATOM 1353 O O . ALA A 1 194 ? 0.604 4.325 -20.880 1.00 86.06 194 ALA A O 1
ATOM 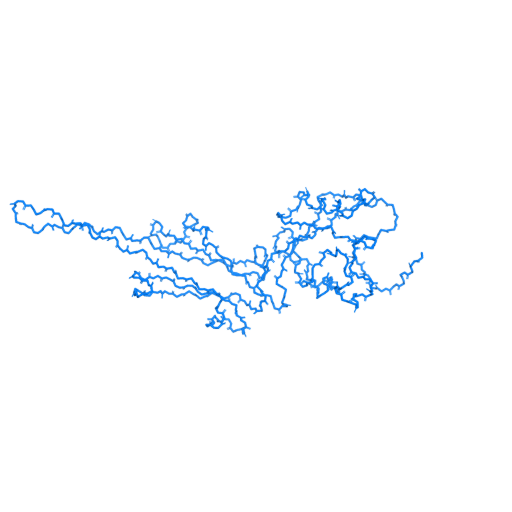1354 N N . ASP A 1 195 ? 1.921 6.127 -20.643 1.00 88.12 195 ASP A N 1
ATOM 1355 C CA . ASP A 1 195 ? 1.507 6.405 -19.267 1.00 88.12 195 ASP A CA 1
ATOM 1356 C C . ASP A 1 195 ? 0.028 6.823 -19.209 1.00 88.12 195 ASP A C 1
ATOM 1358 O O . ASP A 1 195 ? -0.710 6.352 -18.346 1.00 88.12 195 ASP A O 1
ATOM 1362 N N . ARG A 1 196 ? -0.454 7.648 -20.150 1.00 89.38 196 ARG A N 1
ATOM 1363 C CA . ARG A 1 196 ? -1.875 8.026 -20.245 1.00 89.38 196 ARG A CA 1
ATOM 1364 C C . ARG A 1 196 ? -2.774 6.798 -20.385 1.00 89.38 196 ARG A C 1
ATOM 1366 O O . ARG A 1 196 ? -3.750 6.689 -19.651 1.00 89.38 196 ARG A O 1
ATOM 1373 N N . LEU A 1 197 ? -2.409 5.844 -21.245 1.00 89.31 197 LEU A N 1
ATOM 1374 C CA . LEU A 1 197 ? -3.139 4.580 -21.386 1.00 89.31 197 LEU A CA 1
ATOM 1375 C C . LEU A 1 197 ? -3.188 3.796 -20.073 1.00 89.31 197 LEU A C 1
ATOM 1377 O O . LEU A 1 197 ? -4.257 3.334 -19.696 1.00 89.31 197 LEU A O 1
ATOM 1381 N N . CYS A 1 198 ? -2.079 3.706 -19.334 1.00 89.62 198 CYS A N 1
ATOM 1382 C CA . CYS A 1 198 ? -2.085 3.088 -18.005 1.00 89.62 198 CYS A CA 1
ATOM 1383 C C . CYS A 1 198 ? -3.031 3.794 -17.020 1.00 89.62 198 CYS A C 1
ATOM 1385 O O . CYS A 1 198 ? -3.637 3.151 -16.169 1.00 89.62 198 CYS A O 1
ATOM 1387 N N . ASN A 1 199 ? -3.161 5.118 -17.102 1.00 89.25 199 ASN A N 1
ATOM 1388 C CA . ASN A 1 199 ? -4.006 5.880 -16.182 1.00 89.25 199 ASN A CA 1
ATOM 1389 C C . ASN A 1 199 ? -5.493 5.886 -16.565 1.00 89.25 199 ASN A C 1
ATOM 1391 O O . ASN A 1 199 ? -6.323 6.175 -15.706 1.00 89.25 199 ASN A O 1
ATOM 1395 N N . GLU A 1 200 ? -5.825 5.574 -17.818 1.00 91.88 200 GLU A N 1
ATOM 1396 C CA . GLU A 1 200 ? -7.200 5.532 -18.333 1.00 91.88 200 GLU A CA 1
ATOM 1397 C C . GLU A 1 200 ? -7.760 4.109 -18.494 1.00 91.88 200 GLU A C 1
ATOM 1399 O O . GLU A 1 200 ? -8.955 3.949 -18.747 1.00 91.88 200 GLU A O 1
ATOM 1404 N N . ASP A 1 201 ? -6.924 3.072 -18.384 1.00 92.62 201 ASP A N 1
ATOM 1405 C CA . ASP A 1 201 ? -7.349 1.691 -18.613 1.00 92.62 201 ASP A CA 1
ATOM 1406 C C . ASP A 1 201 ? -8.292 1.173 -17.515 1.00 92.62 201 ASP A C 1
ATOM 1408 O O . ASP A 1 201 ? -8.121 1.436 -16.326 1.00 92.62 201 ASP A O 1
ATOM 1412 N N . ALA A 1 202 ? -9.276 0.370 -17.923 1.00 92.25 202 ALA A N 1
ATOM 1413 C CA . ALA A 1 202 ? -10.283 -0.188 -17.025 1.00 92.25 202 ALA A CA 1
ATOM 1414 C C . ALA A 1 202 ? -9.723 -1.193 -15.999 1.00 92.25 202 ALA A C 1
ATOM 1416 O O . ALA A 1 202 ? -10.355 -1.410 -14.968 1.00 92.25 202 ALA A O 1
ATOM 1417 N N . ASN A 1 203 ? -8.559 -1.803 -16.256 1.00 90.38 203 ASN A N 1
ATOM 1418 C CA . ASN A 1 203 ? -7.893 -2.707 -15.314 1.00 90.38 203 ASN A CA 1
ATOM 1419 C C . ASN A 1 203 ? -7.048 -1.965 -14.265 1.00 90.38 203 ASN A C 1
ATOM 1421 O O . ASN A 1 203 ? -6.404 -2.626 -13.446 1.00 90.38 203 ASN A O 1
ATOM 1425 N N . LYS A 1 204 ? -7.011 -0.625 -14.290 1.00 88.00 204 LYS A N 1
ATOM 1426 C CA . LYS A 1 204 ? -6.268 0.181 -13.321 1.00 88.00 204 LYS A CA 1
ATOM 1427 C C . LYS A 1 204 ? -6.762 -0.130 -11.891 1.00 88.00 204 LYS A C 1
ATOM 1429 O O . LYS A 1 204 ? -7.929 0.117 -11.596 1.00 88.00 204 LYS A O 1
ATOM 1434 N N . PRO A 1 205 ? -5.900 -0.643 -10.990 1.00 85.19 205 PRO A N 1
ATOM 1435 C CA . PRO A 1 205 ? -6.342 -1.166 -9.691 1.00 85.19 205 PRO A CA 1
ATOM 1436 C C . PRO A 1 205 ? -6.860 -0.119 -8.698 1.00 85.19 205 PRO A C 1
ATOM 1438 O O . PRO A 1 205 ? -7.644 -0.447 -7.814 1.00 85.19 205 PRO A O 1
ATOM 1441 N N . ASN A 1 206 ? -6.376 1.121 -8.783 1.00 83.25 206 ASN A N 1
ATOM 1442 C CA . ASN A 1 206 ? -6.701 2.195 -7.842 1.00 83.25 206 ASN A CA 1
ATOM 1443 C C . ASN A 1 206 ? -6.410 3.578 -8.450 1.00 83.25 206 ASN A C 1
ATOM 1445 O O . ASN A 1 206 ? -5.920 3.699 -9.575 1.00 83.25 206 ASN A O 1
ATOM 1449 N N . ASP A 1 207 ? -6.673 4.634 -7.682 1.00 83.31 207 ASP A N 1
ATOM 1450 C CA . ASP A 1 207 ? -6.511 6.021 -8.125 1.00 83.31 207 ASP A CA 1
ATOM 1451 C C . ASP A 1 207 ? -5.056 6.519 -8.173 1.00 83.31 207 ASP A C 1
ATOM 1453 O O . ASP A 1 207 ? -4.824 7.649 -8.610 1.00 83.31 207 ASP A O 1
ATOM 1457 N N . SER A 1 208 ? -4.060 5.691 -7.823 1.00 84.19 208 SER A N 1
ATOM 1458 C CA . SER A 1 208 ? -2.644 6.051 -7.980 1.00 84.19 208 SER A CA 1
ATOM 1459 C C . SER A 1 208 ? -2.316 6.424 -9.427 1.00 84.19 208 SER A C 1
ATOM 1461 O O . SER A 1 208 ? -3.008 6.043 -10.372 1.00 84.19 208 SER A O 1
ATOM 1463 N N . GLN A 1 209 ? -1.232 7.171 -9.622 1.00 85.06 209 GLN A N 1
ATOM 1464 C CA . GLN A 1 209 ? -0.691 7.391 -10.961 1.00 85.06 209 GLN A CA 1
ATOM 1465 C C . GLN A 1 209 ? 0.121 6.179 -11.404 1.00 85.06 209 GLN A C 1
ATOM 1467 O O . GLN A 1 209 ? 0.911 5.658 -10.617 1.00 85.06 209 GLN A O 1
ATOM 1472 N N . TYR A 1 210 ? -0.062 5.763 -12.657 1.00 87.81 210 TYR A N 1
ATOM 1473 C CA . TYR A 1 210 ? 0.640 4.625 -13.241 1.00 87.81 210 TYR A CA 1
ATOM 1474 C C . TYR A 1 210 ? 1.568 5.047 -14.377 1.00 87.81 210 TYR A C 1
ATOM 1476 O O . TYR A 1 210 ? 1.251 5.945 -15.158 1.00 87.81 210 TYR A O 1
ATOM 1484 N N . LYS A 1 211 ? 2.703 4.361 -14.486 1.00 89.00 211 LYS A N 1
ATOM 1485 C CA . LYS A 1 211 ? 3.662 4.492 -15.581 1.00 89.00 211 LYS A CA 1
ATOM 1486 C C . LYS A 1 211 ? 3.763 3.192 -16.363 1.00 89.00 211 LYS A C 1
ATOM 1488 O O . LYS A 1 211 ? 3.812 2.104 -15.796 1.00 89.00 211 LYS A O 1
ATOM 1493 N N . ALA A 1 212 ? 3.860 3.316 -17.674 1.00 89.44 212 ALA A N 1
ATOM 1494 C CA . ALA A 1 212 ? 4.079 2.217 -18.592 1.00 89.44 212 ALA A CA 1
ATOM 1495 C C . ALA A 1 212 ? 5.472 1.602 -18.397 1.00 89.44 212 ALA A C 1
ATOM 1497 O O . ALA A 1 212 ? 6.490 2.284 -18.562 1.00 89.44 212 ALA A O 1
ATOM 1498 N N . LEU A 1 213 ? 5.526 0.303 -18.101 1.00 88.62 213 LEU A N 1
ATOM 1499 C CA . LEU A 1 213 ? 6.756 -0.473 -17.970 1.00 88.62 213 LEU A CA 1
ATOM 1500 C C . LEU A 1 213 ? 7.344 -0.775 -19.352 1.00 88.62 213 LEU A C 1
ATOM 1502 O O . LEU A 1 213 ? 7.145 -1.841 -19.933 1.00 88.62 213 LEU A O 1
ATOM 1506 N N . LEU A 1 214 ? 8.073 0.201 -19.882 1.00 83.31 214 LEU A N 1
ATOM 1507 C CA . LEU A 1 214 ? 8.785 0.123 -21.151 1.00 83.31 214 LEU A CA 1
ATOM 1508 C C . LEU A 1 214 ? 10.116 0.872 -21.075 1.00 83.31 214 LEU A C 1
ATOM 1510 O O . LEU A 1 214 ? 10.338 1.694 -20.189 1.00 83.31 214 LEU A O 1
ATOM 1514 N N . VAL A 1 215 ? 10.990 0.598 -22.039 1.00 84.38 215 VAL A N 1
ATOM 1515 C CA . VAL A 1 215 ? 12.233 1.344 -22.269 1.00 84.38 215 VAL A CA 1
ATOM 1516 C C . VAL A 1 215 ? 12.064 2.148 -23.553 1.00 84.38 215 VAL A C 1
ATOM 1518 O O . VAL A 1 215 ? 11.543 1.625 -24.540 1.00 84.38 215 VAL A O 1
ATOM 1521 N N . HIS A 1 216 ? 12.506 3.404 -23.557 1.00 82.38 216 HIS A N 1
ATOM 1522 C CA . HIS A 1 216 ? 12.410 4.277 -24.724 1.00 82.38 216 HIS A CA 1
ATOM 1523 C C . HIS A 1 216 ? 13.651 5.155 -24.876 1.00 82.38 216 HIS A C 1
ATOM 1525 O O . HIS A 1 216 ? 13.834 6.116 -24.129 1.00 82.38 216 HIS A O 1
ATOM 1531 N N . GLY A 1 217 ? 14.469 4.845 -25.890 1.00 82.75 217 GLY A N 1
ATOM 1532 C CA . GLY A 1 217 ? 15.611 5.666 -26.297 1.00 82.75 217 GLY A CA 1
ATOM 1533 C C . GLY A 1 217 ? 16.474 6.100 -25.113 1.00 82.75 217 GLY A C 1
ATOM 1534 O O . GLY A 1 217 ? 16.981 5.261 -24.375 1.00 82.75 217 GLY A O 1
ATOM 1535 N N . THR A 1 218 ? 16.620 7.414 -24.947 1.00 84.38 218 THR A N 1
ATOM 1536 C CA . THR A 1 218 ? 17.269 8.053 -23.791 1.00 84.38 218 THR A CA 1
ATOM 1537 C C . THR A 1 218 ? 16.280 8.630 -22.784 1.00 84.38 218 THR A C 1
ATOM 1539 O O . THR A 1 218 ? 16.707 9.090 -21.734 1.00 84.38 218 THR A O 1
ATOM 1542 N N . ASP A 1 219 ? 14.985 8.637 -23.099 1.00 83.19 219 ASP A N 1
ATOM 1543 C CA . ASP A 1 219 ? 13.961 9.315 -22.297 1.00 83.19 219 ASP A CA 1
ATOM 1544 C C . ASP A 1 219 ? 13.457 8.441 -21.148 1.00 83.19 219 ASP A C 1
ATOM 1546 O O . ASP A 1 219 ? 12.977 8.968 -20.152 1.00 83.19 219 ASP A O 1
ATOM 1550 N N . ARG A 1 220 ? 13.560 7.112 -21.288 1.00 84.81 220 ARG A N 1
ATOM 1551 C CA . ARG A 1 220 ? 13.198 6.139 -20.254 1.00 84.81 220 ARG A CA 1
ATOM 1552 C C . ARG A 1 220 ? 14.141 4.944 -20.289 1.00 84.81 220 ARG A C 1
ATOM 1554 O O . ARG A 1 220 ? 14.042 4.105 -21.186 1.00 84.81 220 ARG A O 1
ATOM 1561 N N . VAL A 1 221 ? 15.047 4.863 -19.321 1.00 85.81 221 VAL A N 1
ATOM 1562 C CA . VAL A 1 221 ? 16.144 3.889 -19.268 1.00 85.81 221 VAL A CA 1
ATOM 1563 C C . VAL A 1 221 ? 16.336 3.395 -17.836 1.00 85.81 221 VAL A C 1
ATOM 1565 O O . VAL A 1 221 ? 16.384 4.195 -16.906 1.00 85.81 221 VAL A O 1
ATOM 1568 N N . ALA A 1 222 ? 16.471 2.074 -17.680 1.00 85.88 222 ALA A N 1
ATOM 1569 C CA . ALA A 1 222 ? 16.839 1.452 -16.410 1.00 85.88 222 ALA A CA 1
ATOM 1570 C C . ALA A 1 222 ? 18.323 1.672 -16.102 1.00 85.88 222 ALA A C 1
ATOM 1572 O O . ALA A 1 222 ? 18.665 2.296 -15.114 1.00 85.88 222 ALA A O 1
ATOM 1573 N N . CYS A 1 223 ? 19.204 1.198 -16.985 1.00 88.19 223 CYS A N 1
ATOM 1574 C CA . CYS A 1 223 ? 20.651 1.306 -16.832 1.00 88.19 223 CYS A CA 1
ATOM 1575 C C . CYS A 1 223 ? 21.293 1.742 -18.146 1.00 88.19 223 CYS A C 1
ATOM 1577 O O . CYS A 1 223 ? 20.893 1.289 -19.221 1.00 88.19 223 CYS A O 1
ATOM 1579 N N . THR A 1 224 ? 22.345 2.547 -18.055 1.00 88.31 224 THR A N 1
ATOM 1580 C CA . THR A 1 224 ? 23.235 2.870 -19.182 1.00 88.31 224 THR A CA 1
ATOM 1581 C C . THR A 1 224 ? 24.432 1.917 -19.273 1.00 88.31 224 THR A C 1
ATOM 1583 O O . THR A 1 224 ? 25.054 1.787 -20.327 1.00 88.31 224 THR A O 1
ATOM 1586 N N . THR A 1 225 ? 24.731 1.207 -18.187 1.00 86.81 225 THR A N 1
ATOM 1587 C CA . THR A 1 225 ? 25.782 0.202 -18.048 1.00 86.81 225 THR A CA 1
ATOM 1588 C C . THR A 1 225 ? 25.192 -1.160 -17.677 1.00 86.81 225 THR A C 1
ATOM 1590 O O . THR A 1 225 ? 24.044 -1.276 -17.240 1.00 86.81 225 THR A O 1
ATOM 1593 N N . ALA A 1 226 ? 25.974 -2.228 -17.854 1.00 82.06 226 ALA A N 1
ATOM 1594 C CA . ALA A 1 226 ? 25.541 -3.571 -17.484 1.00 82.06 226 ALA A CA 1
ATOM 1595 C C . ALA A 1 226 ? 25.261 -3.652 -15.974 1.00 82.06 226 ALA A C 1
ATOM 1597 O O . ALA A 1 226 ? 26.148 -3.404 -15.160 1.00 82.06 226 ALA A O 1
ATOM 1598 N N . GLY A 1 227 ? 24.024 -4.005 -15.616 1.00 76.12 227 GLY A N 1
ATOM 1599 C CA . GLY A 1 227 ? 23.609 -4.169 -14.222 1.00 76.12 227 GLY A CA 1
ATOM 1600 C C . GLY A 1 227 ? 23.593 -2.880 -13.397 1.00 76.12 227 GLY A C 1
ATOM 1601 O O . GLY A 1 227 ? 23.648 -2.981 -12.177 1.00 76.12 227 GLY A O 1
ATOM 1602 N N . CYS A 1 228 ? 23.527 -1.700 -14.032 1.00 87.50 228 CYS A N 1
ATOM 1603 C CA . CYS A 1 228 ? 23.529 -0.405 -13.340 1.00 87.50 228 CYS A CA 1
ATOM 1604 C C . CYS A 1 228 ? 24.764 -0.241 -12.421 1.00 87.50 228 CYS A C 1
ATOM 1606 O O . CYS A 1 228 ? 24.642 0.006 -11.222 1.00 87.50 228 CYS A O 1
ATOM 1608 N N . SER A 1 229 ? 25.975 -0.416 -12.961 1.00 87.12 229 SER A N 1
ATOM 1609 C CA . SER A 1 229 ? 27.235 -0.316 -12.198 1.00 87.12 229 SER A CA 1
ATOM 1610 C C . SER A 1 229 ? 27.509 1.071 -11.583 1.00 87.12 229 SER A C 1
ATOM 1612 O O . SER A 1 229 ? 28.189 1.171 -10.565 1.00 87.12 229 SER A O 1
ATOM 1614 N N . GLY A 1 230 ? 26.952 2.133 -12.164 1.00 85.62 230 GLY A N 1
ATOM 1615 C CA . GLY A 1 230 ? 26.863 3.496 -11.630 1.00 85.62 230 GLY A CA 1
ATOM 1616 C C . GLY A 1 230 ? 25.637 3.738 -10.733 1.00 85.62 230 GLY A C 1
ATOM 1617 O O . GLY A 1 230 ? 25.393 4.867 -10.297 1.00 85.62 230 GLY A O 1
ATOM 1618 N N . GLY A 1 231 ? 24.872 2.690 -10.429 1.00 86.19 231 GLY A N 1
ATOM 1619 C CA . GLY A 1 231 ? 23.728 2.701 -9.525 1.00 86.19 231 GLY A CA 1
ATOM 1620 C C . GLY A 1 231 ? 22.493 3.408 -10.088 1.00 86.19 231 GLY A C 1
ATOM 1621 O O . GLY A 1 231 ? 22.363 3.624 -11.290 1.00 86.19 231 GLY A O 1
ATOM 1622 N N . VAL A 1 232 ? 21.594 3.825 -9.189 1.00 84.44 232 VAL A N 1
ATOM 1623 C CA . VAL A 1 232 ? 20.325 4.498 -9.538 1.00 84.44 232 VAL A CA 1
ATOM 1624 C C . VAL A 1 232 ? 20.503 5.826 -10.279 1.00 84.44 232 VAL A C 1
ATOM 1626 O O . VAL A 1 232 ? 19.557 6.333 -10.869 1.00 84.44 232 VAL A O 1
ATOM 1629 N N . SER A 1 233 ? 21.712 6.398 -10.272 1.00 88.06 233 SER A N 1
ATOM 1630 C CA . SER A 1 233 ? 22.025 7.625 -11.016 1.00 88.06 233 SER A CA 1
ATOM 1631 C C . SER A 1 233 ? 21.960 7.444 -12.535 1.00 88.06 233 SER A C 1
ATOM 1633 O O . SER A 1 233 ? 21.840 8.420 -13.270 1.00 88.06 233 SER A O 1
ATOM 1635 N N . GLU A 1 234 ? 22.009 6.196 -13.003 1.00 88.12 234 GLU A N 1
ATOM 1636 C CA . GLU A 1 234 ? 21.853 5.851 -14.414 1.00 88.12 234 GLU A CA 1
ATOM 1637 C C . GLU A 1 234 ? 20.398 5.858 -14.884 1.00 88.12 234 GLU A C 1
ATOM 1639 O O . GLU A 1 234 ? 20.142 5.791 -16.088 1.00 88.12 234 GLU A O 1
ATOM 1644 N N . HIS A 1 235 ? 19.449 5.908 -13.949 1.00 88.12 235 HIS A N 1
ATOM 1645 C CA . HIS A 1 235 ? 18.037 5.868 -14.271 1.00 88.12 235 HIS A CA 1
ATOM 1646 C C . HIS A 1 235 ? 17.630 7.170 -14.949 1.00 88.12 235 HIS A C 1
ATOM 1648 O O . HIS A 1 235 ? 17.825 8.262 -14.412 1.00 88.12 235 HIS A O 1
ATOM 1654 N N . VAL A 1 236 ? 16.962 7.047 -16.088 1.00 87.62 236 VAL A N 1
ATOM 1655 C CA . VAL A 1 236 ? 16.247 8.164 -16.704 1.00 87.62 236 VAL A CA 1
ATOM 1656 C C . VAL A 1 236 ? 14.785 7.780 -16.744 1.00 87.62 236 VAL A C 1
ATOM 1658 O O . VAL A 1 236 ? 14.443 6.772 -17.352 1.00 87.62 236 VAL A O 1
ATOM 1661 N N . ASP A 1 237 ? 13.941 8.528 -16.032 1.00 84.81 237 ASP A N 1
ATOM 1662 C CA . ASP A 1 237 ? 12.495 8.285 -15.930 1.00 84.81 237 ASP A CA 1
ATOM 1663 C C . ASP A 1 237 ? 12.117 6.809 -15.667 1.00 84.81 237 ASP A C 1
ATOM 1665 O O . ASP A 1 237 ? 11.093 6.309 -16.146 1.00 84.81 237 ASP A O 1
ATOM 1669 N N . TRP A 1 238 ? 12.953 6.082 -14.917 1.00 88.56 238 TRP A N 1
ATOM 1670 C CA . TRP A 1 238 ? 12.759 4.650 -14.717 1.00 88.56 238 TRP A CA 1
ATOM 1671 C C . TRP A 1 238 ? 11.440 4.359 -13.995 1.00 88.56 238 TRP A C 1
ATOM 1673 O O . TRP A 1 238 ? 10.936 5.161 -13.205 1.00 88.56 238 TRP A O 1
ATOM 1683 N N . VAL A 1 239 ? 10.837 3.229 -14.353 1.00 88.69 239 VAL A N 1
ATOM 1684 C CA . VAL A 1 239 ? 9.466 2.885 -13.965 1.00 88.69 239 VAL A CA 1
ATOM 1685 C C . VAL A 1 239 ? 9.455 2.262 -12.579 1.00 88.69 239 VAL A C 1
ATOM 1687 O O . VAL A 1 239 ? 8.687 2.683 -11.724 1.00 88.69 239 VAL A O 1
ATOM 1690 N N . LEU A 1 240 ? 10.353 1.308 -12.343 1.00 87.88 240 LEU A N 1
A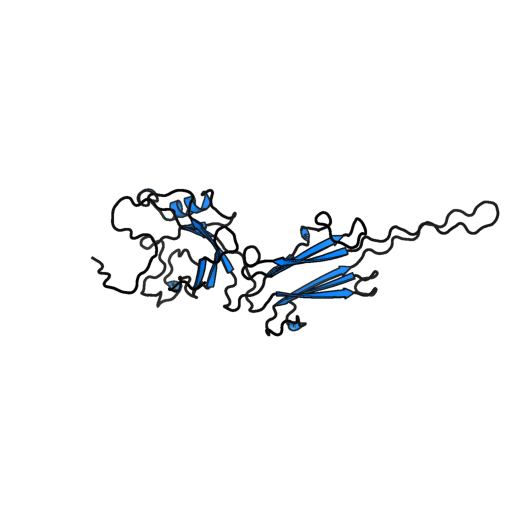TOM 1691 C CA . LEU A 1 240 ? 10.384 0.549 -11.106 1.00 87.88 240 LEU A CA 1
ATOM 1692 C C . LEU A 1 240 ? 11.191 1.282 -10.026 1.00 87.88 240 LEU A C 1
ATOM 1694 O O . LEU A 1 240 ? 12.313 1.737 -10.252 1.00 87.88 240 LEU A O 1
ATOM 1698 N N . ALA A 1 241 ? 10.636 1.348 -8.823 1.00 84.44 241 ALA A N 1
ATOM 1699 C CA . ALA A 1 241 ? 11.323 1.823 -7.634 1.00 84.44 241 ALA A CA 1
ATOM 1700 C C . ALA A 1 241 ? 12.207 0.738 -6.979 1.00 84.44 241 ALA A C 1
ATOM 1702 O O . ALA A 1 241 ? 11.871 -0.452 -7.048 1.00 84.44 241 ALA A O 1
ATOM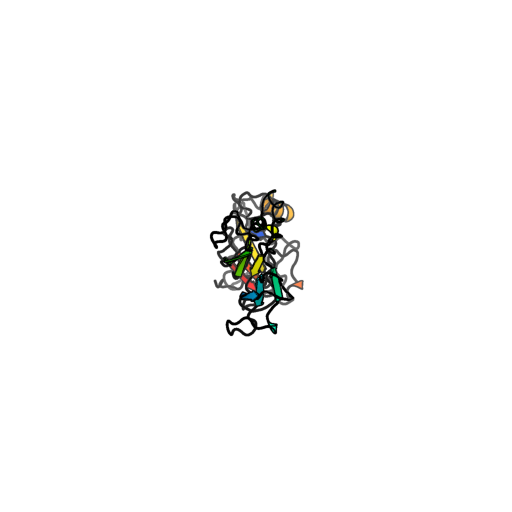 1703 N N . PRO A 1 242 ? 13.321 1.139 -6.335 1.00 83.62 242 PRO A N 1
ATOM 1704 C CA . PRO A 1 242 ? 14.144 0.270 -5.495 1.00 83.62 242 PRO A CA 1
ATOM 1705 C C . PRO A 1 242 ? 13.407 -0.289 -4.282 1.00 83.62 242 PRO A C 1
ATOM 1707 O O . PRO A 1 242 ? 12.668 0.455 -3.646 1.00 83.62 242 PRO A O 1
ATOM 1710 N N . ARG A 1 243 ? 13.687 -1.550 -3.925 1.00 80.62 243 ARG A N 1
ATOM 1711 C CA . ARG A 1 243 ? 13.157 -2.217 -2.720 1.00 80.62 243 ARG A CA 1
ATOM 1712 C C . ARG A 1 243 ? 11.634 -2.110 -2.609 1.00 80.62 243 ARG A C 1
ATOM 1714 O O . ARG A 1 243 ? 11.117 -1.586 -1.627 1.00 80.62 243 ARG A O 1
ATOM 1721 N N . VAL A 1 244 ? 10.924 -2.573 -3.638 1.00 82.56 244 VAL A N 1
ATOM 1722 C CA . VAL A 1 244 ? 9.455 -2.542 -3.697 1.00 82.56 244 VAL A CA 1
ATOM 1723 C C . VAL A 1 244 ? 8.903 -3.924 -4.032 1.00 82.56 244 VAL A C 1
ATOM 1725 O O . VAL A 1 244 ? 9.393 -4.579 -4.957 1.00 82.56 244 VAL A O 1
ATOM 1728 N N . HIS A 1 245 ? 7.850 -4.338 -3.325 1.00 83.12 245 HIS A N 1
ATOM 1729 C CA . HIS A 1 245 ? 7.014 -5.469 -3.723 1.00 83.12 245 HIS A CA 1
ATOM 1730 C C . HIS A 1 245 ? 5.997 -5.013 -4.772 1.00 83.12 245 HIS A C 1
ATOM 1732 O O . HIS A 1 245 ? 5.218 -4.089 -4.536 1.00 83.12 245 HIS A O 1
ATOM 1738 N N . TYR A 1 246 ? 5.975 -5.673 -5.929 1.00 84.12 246 TYR A N 1
ATOM 1739 C CA . TYR A 1 246 ? 4.959 -5.420 -6.950 1.00 84.12 246 TYR A CA 1
ATOM 1740 C C . TYR A 1 246 ? 3.890 -6.489 -6.848 1.00 84.12 246 TYR A C 1
ATOM 1742 O O . TYR A 1 246 ? 4.176 -7.675 -6.991 1.00 84.12 246 TYR A O 1
ATOM 1750 N N . LEU A 1 247 ? 2.664 -6.056 -6.604 1.00 83.88 247 LEU A N 1
ATOM 1751 C CA . LEU A 1 247 ? 1.480 -6.876 -6.423 1.00 83.88 247 LEU A CA 1
ATOM 1752 C C . LEU A 1 247 ? 0.686 -6.951 -7.726 1.00 83.88 247 LEU A C 1
ATOM 1754 O O . LEU A 1 247 ? 0.709 -6.028 -8.543 1.00 83.88 247 LEU A O 1
ATOM 1758 N N . ARG A 1 248 ? -0.067 -8.032 -7.908 1.00 85.69 248 ARG A N 1
ATOM 1759 C CA . ARG A 1 248 ? -1.135 -8.084 -8.912 1.00 85.69 248 ARG A CA 1
ATOM 1760 C C . ARG A 1 248 ? -2.287 -7.146 -8.521 1.00 85.69 248 ARG A C 1
ATOM 1762 O O . ARG A 1 248 ? -2.366 -6.724 -7.371 1.00 85.69 248 ARG A O 1
ATOM 1769 N N . PRO A 1 249 ? -3.244 -6.884 -9.432 1.00 84.31 249 PRO A N 1
ATOM 1770 C CA . PRO A 1 249 ? -4.452 -6.112 -9.121 1.00 84.31 249 PRO A CA 1
ATOM 1771 C C . PRO A 1 249 ? -5.316 -6.670 -7.982 1.00 84.31 249 PRO A C 1
ATOM 1773 O O . PRO A 1 249 ? -6.151 -5.944 -7.463 1.00 84.31 249 PRO A O 1
ATOM 1776 N N . ASP A 1 250 ? -5.134 -7.940 -7.601 1.00 81.50 250 ASP A N 1
ATOM 1777 C CA . ASP A 1 250 ? -5.804 -8.540 -6.437 1.00 81.50 250 ASP A CA 1
ATOM 1778 C C . ASP A 1 250 ? -5.313 -7.972 -5.095 1.00 81.50 250 ASP A C 1
ATOM 1780 O O . ASP A 1 250 ? -5.902 -8.255 -4.055 1.00 81.50 250 ASP A O 1
ATOM 1784 N N . GLY A 1 251 ? -4.235 -7.186 -5.120 1.00 75.44 251 GLY A N 1
ATOM 1785 C CA . GLY A 1 251 ? -3.669 -6.524 -3.963 1.00 75.44 251 GLY A CA 1
ATOM 1786 C C . GLY A 1 251 ? -2.936 -7.448 -3.007 1.00 75.44 251 GLY A C 1
ATOM 1787 O O . GLY A 1 251 ? -2.395 -6.921 -2.055 1.00 75.44 251 GLY A O 1
ATOM 1788 N N . ALA A 1 252 ? -2.866 -8.760 -3.244 1.00 73.62 252 ALA A N 1
ATOM 1789 C CA . ALA A 1 252 ? -2.281 -9.730 -2.312 1.00 73.62 252 ALA A CA 1
ATOM 1790 C C . ALA A 1 252 ? -1.165 -10.569 -2.948 1.00 73.62 252 ALA A C 1
ATOM 1792 O O . ALA A 1 252 ? -0.205 -10.965 -2.286 1.00 73.62 252 ALA A O 1
ATOM 1793 N N . THR A 1 253 ? -1.255 -10.848 -4.249 1.00 80.94 253 THR A N 1
ATOM 1794 C CA . THR A 1 253 ? -0.292 -11.725 -4.908 1.00 80.94 253 THR A CA 1
ATOM 1795 C C . THR A 1 253 ? 0.949 -10.954 -5.335 1.00 80.94 253 THR A C 1
ATOM 1797 O O . THR A 1 253 ? 0.906 -10.169 -6.284 1.00 80.94 253 THR A O 1
ATOM 1800 N N . ILE A 1 254 ? 2.086 -11.257 -4.710 1.00 79.88 254 ILE A N 1
ATOM 1801 C CA . ILE A 1 254 ? 3.390 -10.710 -5.093 1.00 79.88 254 ILE A CA 1
ATOM 1802 C C . ILE A 1 254 ? 3.813 -11.265 -6.467 1.00 79.88 254 ILE A C 1
ATOM 1804 O O . ILE A 1 254 ? 3.888 -12.472 -6.694 1.00 79.88 254 ILE A O 1
ATOM 1808 N N . VAL A 1 255 ? 4.088 -10.370 -7.412 1.00 83.00 255 VAL A N 1
ATOM 1809 C CA . VAL A 1 255 ? 4.729 -10.662 -8.706 1.00 83.00 255 VAL A CA 1
ATOM 1810 C C . VAL A 1 255 ? 6.244 -10.778 -8.520 1.00 83.00 255 VAL A C 1
ATOM 1812 O O . VAL A 1 255 ? 6.878 -11.636 -9.132 1.00 83.00 255 VAL A O 1
ATOM 1815 N N . GLY A 1 256 ? 6.798 -9.959 -7.626 1.00 82.44 256 GLY A N 1
ATOM 1816 C CA . GLY A 1 256 ? 8.129 -10.120 -7.051 1.00 82.44 256 GLY A CA 1
ATOM 1817 C C . GLY A 1 256 ? 8.567 -8.886 -6.248 1.00 82.44 256 GLY A C 1
ATOM 1818 O O . GLY A 1 256 ? 7.832 -7.901 -6.147 1.00 82.44 256 GLY A O 1
ATOM 1819 N N . THR A 1 257 ? 9.826 -8.907 -5.805 1.00 83.38 257 THR A N 1
ATOM 1820 C CA . THR A 1 257 ? 10.539 -7.769 -5.202 1.00 83.38 257 THR A CA 1
ATOM 1821 C C . THR A 1 257 ? 11.653 -7.213 -6.098 1.00 83.38 257 THR A C 1
ATOM 1823 O O . THR A 1 257 ? 12.457 -7.980 -6.635 1.00 83.38 257 THR A O 1
ATOM 1826 N N . THR A 1 258 ? 11.758 -5.889 -6.237 1.00 85.19 258 THR A N 1
ATOM 1827 C CA . THR A 1 258 ? 12.926 -5.246 -6.865 1.00 85.19 258 THR A CA 1
ATOM 1828 C C . THR A 1 258 ? 14.092 -5.094 -5.892 1.00 85.19 258 THR A C 1
ATOM 1830 O O . THR A 1 258 ? 13.911 -4.898 -4.694 1.00 85.19 258 THR A O 1
ATOM 1833 N N . ASN A 1 259 ? 15.318 -5.141 -6.410 1.00 83.75 259 ASN A N 1
ATOM 1834 C CA . ASN A 1 259 ? 16.526 -4.895 -5.622 1.00 83.75 259 ASN A CA 1
ATOM 1835 C C . ASN A 1 259 ? 16.724 -3.396 -5.295 1.00 83.75 259 ASN A C 1
ATOM 1837 O O . ASN A 1 259 ? 15.922 -2.536 -5.664 1.00 83.75 259 ASN A O 1
ATOM 1841 N N . ASP A 1 260 ? 17.857 -3.075 -4.669 1.00 86.12 260 ASP A N 1
ATOM 1842 C CA . ASP A 1 260 ? 18.296 -1.713 -4.314 1.00 86.12 260 ASP A CA 1
ATOM 1843 C C . ASP A 1 260 ? 18.472 -0.755 -5.505 1.00 86.12 260 ASP A C 1
ATOM 1845 O O . ASP A 1 260 ? 18.658 0.446 -5.318 1.00 86.12 260 ASP A O 1
ATOM 1849 N N . LEU A 1 261 ? 18.410 -1.273 -6.730 1.00 86.75 261 LEU A N 1
ATOM 1850 C CA . LEU A 1 261 ? 18.496 -0.514 -7.974 1.00 86.75 261 LEU A CA 1
ATOM 1851 C C . LEU A 1 261 ? 17.149 -0.455 -8.700 1.00 86.75 261 LEU A C 1
ATOM 1853 O O . LEU A 1 261 ? 17.094 -0.026 -9.841 1.00 86.75 261 LEU A O 1
ATOM 1857 N N . GLY A 1 262 ? 16.052 -0.916 -8.099 1.00 85.88 262 GLY A N 1
ATOM 1858 C CA . GLY A 1 262 ? 14.755 -0.946 -8.781 1.00 85.88 262 GLY A CA 1
ATOM 1859 C C . GLY A 1 262 ? 14.745 -1.893 -9.980 1.00 85.88 262 GLY A C 1
ATOM 1860 O O . GLY A 1 262 ? 14.053 -1.643 -10.964 1.00 85.88 262 GLY A O 1
ATOM 1861 N N . LEU A 1 263 ? 15.534 -2.967 -9.928 1.00 87.00 263 LEU A N 1
ATOM 1862 C CA . LEU A 1 263 ? 15.587 -3.999 -10.958 1.00 87.00 263 LEU A CA 1
ATOM 1863 C C . LEU A 1 263 ? 15.052 -5.319 -10.416 1.00 87.00 263 LEU A C 1
ATOM 1865 O O . LEU A 1 263 ? 15.219 -5.640 -9.241 1.00 87.00 263 LEU A O 1
ATOM 1869 N N . TRP A 1 264 ? 14.467 -6.110 -11.307 1.00 85.94 264 TRP A N 1
ATOM 1870 C CA . TRP A 1 264 ? 14.051 -7.477 -11.029 1.00 85.94 264 TRP A CA 1
ATOM 1871 C C . TRP A 1 264 ? 15.271 -8.403 -10.890 1.00 85.94 264 TRP A C 1
ATOM 1873 O O . TRP A 1 264 ? 15.989 -8.589 -11.879 1.00 85.94 264 TRP A O 1
ATOM 1883 N N . PRO A 1 265 ? 15.536 -9.000 -9.712 1.00 78.50 265 PRO A N 1
ATOM 1884 C CA . PRO A 1 265 ? 16.536 -10.050 -9.601 1.00 78.50 265 PRO A CA 1
ATOM 1885 C C . PRO A 1 265 ? 16.006 -11.310 -10.295 1.00 78.50 265 PRO A C 1
ATOM 1887 O O . PRO A 1 265 ? 14.906 -11.774 -10.005 1.00 78.50 265 PRO A O 1
ATOM 1890 N N . PHE A 1 266 ? 16.779 -11.853 -11.238 1.00 72.94 266 PHE A N 1
ATOM 1891 C CA . PHE A 1 266 ? 16.430 -13.093 -11.931 1.00 72.94 266 PHE A CA 1
ATOM 1892 C C . PHE A 1 266 ? 17.264 -14.279 -11.413 1.00 72.94 266 PHE A C 1
ATOM 1894 O O . PHE A 1 266 ? 18.475 -14.129 -11.235 1.00 72.94 266 PHE A O 1
ATOM 1901 N N . PRO A 1 267 ? 16.663 -15.472 -11.240 1.00 70.69 267 PRO A N 1
ATOM 1902 C CA . PRO A 1 267 ? 15.242 -15.761 -11.445 1.00 70.69 267 PRO A CA 1
ATOM 1903 C C . PRO A 1 267 ? 14.371 -15.037 -10.412 1.00 70.69 267 PRO A C 1
ATOM 1905 O O . PRO A 1 267 ? 14.799 -14.844 -9.279 1.00 70.69 267 PRO A O 1
ATOM 1908 N N . LEU A 1 268 ? 13.161 -14.637 -10.820 1.00 64.88 268 LEU A N 1
ATOM 1909 C CA . LEU A 1 268 ? 12.185 -14.079 -9.887 1.00 64.88 268 LEU A CA 1
ATOM 1910 C C . LEU A 1 268 ? 11.936 -15.129 -8.803 1.00 64.88 268 LEU A C 1
ATOM 1912 O O . LEU A 1 268 ? 11.515 -16.246 -9.110 1.00 64.88 268 LEU A O 1
ATOM 1916 N N . THR A 1 269 ? 12.257 -14.782 -7.564 1.00 55.16 269 THR A N 1
ATOM 1917 C CA . THR A 1 269 ? 11.918 -15.596 -6.396 1.00 55.16 269 THR A CA 1
ATOM 1918 C C . THR A 1 269 ? 10.672 -14.978 -5.776 1.00 55.16 269 THR A C 1
ATOM 1920 O O . THR A 1 269 ? 10.606 -13.758 -5.618 1.00 55.16 269 THR A O 1
ATOM 1923 N N . ASN A 1 270 ? 9.659 -15.813 -5.563 1.00 51.31 270 ASN A N 1
ATOM 1924 C CA . ASN A 1 270 ? 8.468 -15.509 -4.776 1.00 51.31 270 ASN A CA 1
ATOM 1925 C C . ASN A 1 270 ? 8.592 -16.322 -3.492 1.00 51.31 270 ASN A C 1
ATOM 1927 O O . ASN A 1 270 ? 8.920 -17.527 -3.631 1.00 51.31 270 ASN A O 1
#

pLDDT: mean 74.01, std 16.5, range [20.95, 92.62]

Sequence (270 aa):
MFEARDVGRWLILASWVGVGSLGALACDGGGSTAGDDRGAALLASEAIEPGATCSAGGQRVRAGLDRNGDAELQEDEVTQEIVLCNGEEGPQGSSGEPGQDGGEGDPGAKGEAGTSSLLQLTEVPPGSPCCSGGVRLEVGLDANADGVLDPEEVDPAQTQHVCNGTPDGVAQCRHLFFTSGPHRGDGLGAIAEADRLCNEDANKPNDSQYKALLVHGTDRVACTTAGCSGGVSEHVDWVLAPRVHYLRPDGATIVGTTNDLGLWPFPLTN

Foldseek 3Di:
DDDDDDDDDDPPPDDPDDDDDWDWFKKKFDKAFADQAAFAKDKDKDWAPCDDLAPRTWMKMFIFGHRVPPRDQDPVRTPDIDTGHFDDWDDWPCFDDDDPDDDRGDTHDTGPGTFHKDKDKDWAAQFPPAPRTHIKIWIFTNPVPPRDCDPVGTDPVPIDTRHHADPQSLRIEIEMETAPTIDTPVPCPDQVSQQVSQCPGPLNLDNTRMGTQDADDQQADLAPDVPNPVALVRGHVYHFDASYFYAYSVRRHTPATHHRRRDQPPPGDD